Protein 3ELD (pdb70)

Organism: Wesselsbron virus (NCBI:txid164416)

CATH classification: 3.40.50.150

Radius of gyration: 18.75 Å; Cα contacts (8 Å, |Δi|>4): 562; chains: 1; bounding box: 42×43×57 Å

B-factor: mean 22.89, std 9.72, range [8.24, 65.64]

Solvent-accessible surface area: 13832 Å² total; per-residue (Å²): 174,32,80,1,57,30,7,19,143,57,9,96,136,54,24,147,124,100,56,91,125,2,28,31,0,63,2,13,35,4,73,8,95,31,0,130,129,46,41,167,99,51,101,49,87,44,10,1,3,0,27,77,16,1,2,33,0,43,34,0,47,130,159,48,58,2,163,4,32,12,88,0,0,1,0,22,11,18,80,0,4,11,0,8,9,0,0,14,30,172,109,0,128,41,3,45,0,11,11,60,3,86,173,84,85,94,124,19,51,38,3,54,0,46,0,34,14,28,4,110,27,117,32,150,7,63,7,54,105,31,110,48,36,54,0,41,0,0,0,3,40,43,11,110,70,27,100,68,44,96,52,10,70,80,84,0,39,94,2,0,80,6,3,55,104,0,38,56,159,55,0,135,19,3,0,0,22,0,6,1,0,10,6,88,67,0,22,83,48,0,72,140,3,45,152,168,61,15,4,0,0,7,44,0,42,21,3,82,0,30,23,4,9,0,0,0,0,27,45,30,211,38,94,3,56,101,53,3,57,57,9,1,115,41,2,28,169,63,23,102,182,41,40,26,157,25,102,102,80,54,7,2,116,24,85,65,26,48,24,100,103,154,70,137,62,79,110,144,41,10,126,112,53,37,88,168,69

Foldseek 3Di:
DFLLVVLLVVLVVADPVLNLLLQFFAFEFADCVVVVVCVVVPDQQFQAANDRCLVQVCCCCVVQLWDQAEEEEEEACAQNRVQLSSQQDLHYQAYEYEHACDDPTHDHDDHFFERSLRYFYDYNDDLLPDDADDGLEYEYPDFDDDSDVVVRVVRLVSQLVSCVVRYDPNNQWYKTKRFRCRPPVNLVSLVVVCVPRNFEKADGSNRTLNTLIIIGTNRDHDRSNVRSSVSSVVSVVCSVPGPSDHHYDHHDGGHGDHDPSPDDRPVVVVVVSSVVD

Nearest PDB structures (foldseek):
  3eld-assembly1_A  TM=1.004E+00  e=1.188E-61  Wesselsbron virus
  3elu-assembly1_A  TM=1.003E+00  e=7.161E-59  Wesselsbron virus
  3emd-assembly1_A  TM=9.915E-01  e=1.494E-53  Wesselsbron virus
  3evf-assembly1_A  TM=9.738E-01  e=9.418E-43  Yellow fever virus 17D
  6qsn-assembly2_B  TM=9.253E-01  e=3.033E-42  Yellow fever virus 17D

Secondary structure (DSSP, 8-state):
--HHHHHHHHHTTS-HHHHHHHHHTT-EEE--HHHHHHHHHT-SSS---SSTTHHHHHHHHHHTS----EEEEEET-TT-HHHHHHHTSTTEEEEEEE----TTSPPPPP--BTTGGGEEEE-S--TTTSPP---SEEEE------SSHHHHHHHHHHHHHHHHHH--TT--EEEEEESSTTSHHHHHHHHHHHHHH--EEE--TTS-TT---EEEESS----HHHHHHHHHHHHHHHHHS----PEEE------B------PPP-HHHHHHHHHH-

InterPro domains:
  IPR002877 Ribosomal RNA methyltransferase, FtsJ domain [PF01728] (38-207)
  IPR026490 mRNA cap 0/1 methyltransferase [PS51591] (1-248)
  IPR026490 mRNA cap 0/1 methyltransferase [cd20761] (2-226)
  IPR029063 S-adenosyl-L-methionine-dependent methyltransferase superfamily [G3DSA:3.40.50.150] (1-259)
  IPR029063 S-adenosyl-L-methionine-dependent methyltransferase superfamily [SSF53335] (4-237)

Sequence (277 aa):
VTLGEVWKRQLNMLGKQEFERYKVSDITEVDRTAARRYLKEGRTDVGISVSRGAAKIRWLHERGYLRITGRVLDLGCGRGGWSYYAAAQKEVMSVKGYTLGIEGHEKPIHMQTLGWNIVKFKDKSNVFTMPTEPSDTLLCDIGESSSNPLVERDRTMKVLENFERWKHVNTENFCVKVLAPYHPDVIEKLERLQLRFGGGIVRVPFSRNSTHEMYYISGARNNITHMVNTTSRSLLRRMTRPSGKAIIEGDVFLPTGTRSVAGTIDHEALKLRVDQI

Structure (mmCIF, N/CA/C/O backbone):
data_3ELD
#
_entry.id   3ELD
#
_cell.length_a   47.670
_cell.length_b   66.132
_cell.length_c   88.495
_cell.angle_alpha   90.00
_cell.angle_beta   90.00
_cell.angle_gamma   90.00
#
_symmetry.space_group_name_H-M   'P 21 21 21'
#
loop_
_entity.id
_entity.type
_entity.pdbx_description
1 polymer Methyltransferase
2 non-polymer SINEFUNGIN
3 non-polymer 'SULFATE ION'
4 water water
#
loop_
_atom_site.group_PDB
_atom_site.id
_atom_site.type_symbol
_atom_site.label_atom_id
_atom_site.label_alt_id
_atom_site.label_comp_id
_atom_site.label_asym_id
_atom_site.label_entity_id
_atom_site.label_seq_id
_atom_site.pdbx_PDB_ins_code
_atom_site.Cartn_x
_atom_site.Cartn_y
_atom_site.Cartn_z
_atom_site.occupancy
_atom_site.B_iso_or_equiv
_atom_site.auth_seq_id
_atom_site.auth_comp_id
_atom_site.auth_asym_id
_atom_site.auth_atom_id
_atom_site.pdbx_PDB_model_num
ATOM 1 N N . VAL A 1 14 ? -18.094 -9.450 37.272 1.00 34.32 6 VAL A N 1
ATOM 2 C CA . VAL A 1 14 ? -17.823 -10.913 37.440 1.00 33.76 6 VAL A CA 1
ATOM 3 C C . VAL A 1 14 ? -17.033 -11.472 36.250 1.00 32.37 6 VAL A C 1
ATOM 4 O O . VAL A 1 14 ? -16.012 -12.142 36.444 1.00 33.92 6 VAL A O 1
ATOM 8 N N . THR A 1 15 ? -17.499 -11.211 35.027 1.00 29.21 7 THR A N 1
ATOM 9 C CA . THR A 1 15 ? -16.761 -11.658 33.839 1.00 26.37 7 THR A CA 1
ATOM 10 C C . THR A 1 15 ? -15.644 -10.673 33.484 1.00 24.38 7 THR A C 1
ATOM 11 O O . THR A 1 15 ? -15.735 -9.484 33.795 1.00 23.25 7 THR A O 1
ATOM 15 N N . LEU A 1 16 ? -14.606 -11.175 32.815 1.00 23.34 8 LEU A N 1
ATOM 16 C CA . LEU A 1 16 ? -13.511 -10.330 32.348 1.00 22.33 8 LEU A CA 1
ATOM 17 C C . LEU A 1 16 ? -13.997 -9.255 31.373 1.00 20.25 8 LEU A C 1
ATOM 18 O O . LEU A 1 16 ? -13.424 -8.169 31.312 1.00 18.19 8 LEU A O 1
ATOM 23 N N . GLY A 1 17 ? -15.050 -9.571 30.617 1.00 19.95 9 GLY A N 1
ATOM 24 C CA . GLY A 1 17 ? -15.699 -8.600 29.734 1.00 18.90 9 GLY A CA 1
ATOM 25 C C . GLY A 1 17 ? -16.300 -7.450 30.529 1.00 20.25 9 GLY A C 1
ATOM 26 O O . GLY A 1 17 ? -16.189 -6.289 30.131 1.00 20.50 9 GLY A O 1
ATOM 27 N N . GLU A 1 18 ? -16.939 -7.766 31.657 1.00 20.93 10 GLU A N 1
ATOM 28 C CA . GLU A 1 18 ? -17.548 -6.733 32.506 1.00 21.63 10 GLU A CA 1
ATOM 29 C C . GLU A 1 18 ? -16.499 -5.841 33.175 1.00 20.44 10 GLU A C 1
ATOM 30 O O . GLU A 1 18 ? -16.714 -4.643 33.356 1.00 19.67 10 GLU A O 1
ATOM 36 N N . VAL A 1 19 ? -15.357 -6.427 33.506 1.00 18.46 11 VAL A N 1
ATOM 37 C CA . VAL A 1 19 ? -14.226 -5.669 34.024 1.00 18.63 11 VAL A CA 1
ATOM 38 C C . VAL A 1 19 ? -13.713 -4.732 32.937 1.00 16.72 11 VAL A C 1
ATOM 39 O O . VAL A 1 19 ? -13.492 -3.554 33.185 1.00 18.81 11 VAL A O 1
ATOM 43 N N . TRP A 1 20 ? -13.558 -5.256 31.725 1.00 15.99 12 TRP A N 1
ATOM 44 C CA . TRP A 1 20 ? -13.146 -4.449 30.577 1.00 15.80 12 TRP A CA 1
ATOM 45 C C . TRP A 1 20 ? -14.039 -3.225 30.373 1.00 16.12 12 TRP A C 1
ATOM 46 O O . TRP A 1 20 ? -13.547 -2.101 30.192 1.00 12.76 12 TRP A O 1
ATOM 57 N N . LYS A 1 21 ? -15.351 -3.440 30.412 1.00 15.10 13 LYS A N 1
ATOM 58 C CA . LYS A 1 21 ? -16.285 -2.342 30.191 1.00 17.14 13 LYS A CA 1
ATOM 59 C C . LYS A 1 21 ? -16.256 -1.266 31.299 1.00 17.30 13 LYS A C 1
ATOM 60 O O . LYS A 1 21 ? -16.290 -0.067 30.996 1.00 16.21 13 LYS A O 1
ATOM 66 N N . ARG A 1 22 ? -16.192 -1.685 32.564 1.00 17.37 14 ARG A N 1
ATOM 67 C CA . ARG A 1 22 ? -16.105 -0.721 33.673 1.00 17.16 14 ARG A CA 1
ATOM 68 C C . ARG A 1 22 ? -14.837 0.136 33.537 1.00 16.10 14 ARG A C 1
ATOM 69 O O . ARG A 1 22 ? -14.881 1.358 33.692 1.00 17.17 14 ARG A O 1
ATOM 77 N N . GLN A 1 23 ? -13.720 -0.515 33.218 1.00 16.81 15 GLN A N 1
ATOM 78 C CA . GLN A 1 23 ? -12.436 0.163 33.056 1.00 15.04 15 GLN A CA 1
ATOM 79 C C . GLN A 1 23 ? -12.441 1.128 31.874 1.00 16.45 15 GLN A C 1
ATOM 80 O O . GLN A 1 23 ? -11.901 2.232 31.969 1.00 15.35 15 GLN A O 1
ATOM 86 N N . LEU A 1 24 ? -13.075 0.709 30.776 1.00 15.80 16 LEU A N 1
ATOM 87 C CA . LEU A 1 24 ? -13.158 1.513 29.566 1.00 18.46 16 LEU A CA 1
ATOM 88 C C . LEU A 1 24 ? -13.777 2.875 29.858 1.00 17.20 16 LEU A C 1
ATOM 89 O O . LEU A 1 24 ? -13.330 3.883 29.338 1.00 17.81 16 LEU A O 1
ATOM 94 N N . ASN A 1 25 ? -14.806 2.885 30.697 1.00 19.70 17 ASN A N 1
ATOM 95 C CA . ASN A 1 25 ? -15.569 4.095 30.950 1.00 18.77 17 ASN A CA 1
ATOM 96 C C . ASN A 1 25 ? -14.992 4.971 32.064 1.00 20.54 17 ASN A C 1
ATOM 97 O O .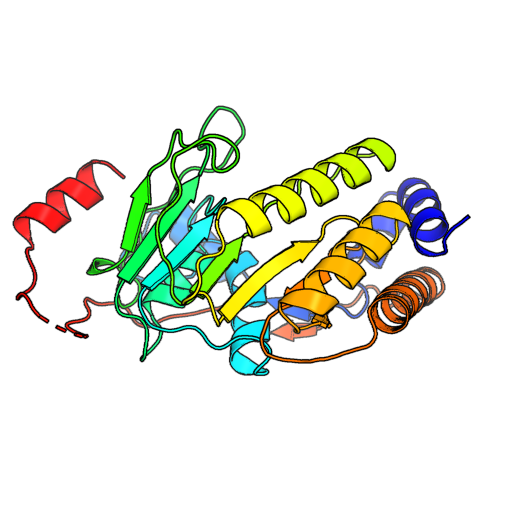 ASN A 1 25 ? -15.534 6.038 32.380 1.00 22.13 17 ASN A O 1
ATOM 102 N N . MET A 1 26 ? -13.868 4.516 32.614 1.00 20.36 18 MET A N 1
ATOM 103 C CA . MET A 1 26 ? -13.074 5.265 33.587 1.00 21.56 18 MET A CA 1
ATOM 104 C C . MET A 1 26 ? -11.857 5.937 32.950 1.00 19.65 18 MET A C 1
ATOM 105 O O . MET A 1 26 ? -11.194 6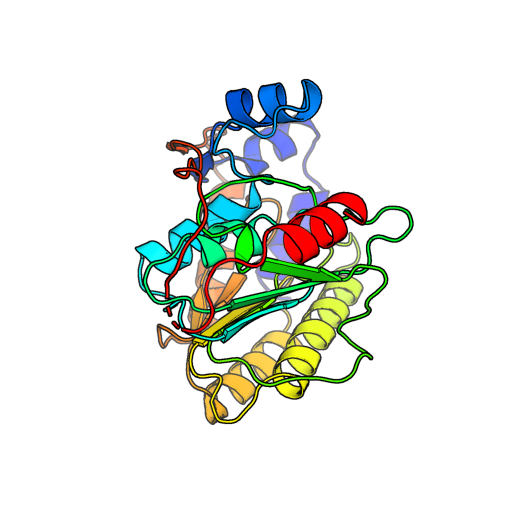.758 33.586 1.00 20.94 18 MET A O 1
ATOM 110 N N . LEU A 1 27 ? -11.554 5.587 31.702 1.00 19.56 19 LEU A N 1
ATOM 111 C CA . LEU A 1 27 ? -10.383 6.154 31.025 1.00 18.27 19 LEU A CA 1
ATOM 112 C C . LEU A 1 27 ? -10.618 7.618 30.670 1.00 19.99 19 LEU A C 1
ATOM 113 O O . LEU A 1 27 ? -11.723 7.997 30.276 1.00 19.50 19 LEU A O 1
ATOM 118 N N . GLY A 1 28 ? -9.578 8.434 30.822 1.00 20.18 20 GLY A N 1
ATOM 119 C CA . GLY A 1 28 ? -9.607 9.822 30.371 1.00 20.55 20 GLY A CA 1
ATOM 120 C C . GLY A 1 28 ? -9.797 9.970 28.870 1.00 22.15 20 GLY A C 1
ATOM 121 O O . GLY A 1 28 ? -9.698 9.000 28.115 1.00 20.10 20 GLY A O 1
ATOM 122 N N . LYS A 1 29 ? -10.064 11.201 28.447 1.00 22.55 21 LYS A N 1
ATOM 123 C CA . LYS A 1 29 ? -10.243 11.552 27.043 1.00 25.17 21 LYS A CA 1
ATOM 124 C C . LYS A 1 29 ? -9.070 11.050 26.188 1.00 23.86 21 LYS A C 1
ATOM 125 O O . LYS A 1 29 ? -9.261 10.256 25.269 1.00 22.24 21 LYS A O 1
ATOM 131 N N . GLN A 1 30 ? -7.860 11.507 26.514 1.00 23.43 22 GLN A N 1
ATOM 132 C CA . GLN A 1 30 ? -6.649 11.115 25.788 1.00 23.88 22 GLN A CA 1
ATOM 133 C C . GLN A 1 30 ? -6.363 9.615 25.879 1.00 21.92 22 GLN A C 1
ATOM 134 O O . GLN A 1 30 ? -5.969 8.995 24.884 1.00 19.76 22 GLN A O 1
ATOM 140 N N . GLU A 1 31 ? -6.553 9.053 27.074 1.00 20.93 23 GLU A N 1
ATOM 141 C CA . GLU A 1 31 ? -6.360 7.623 27.323 1.00 22.50 23 GLU A CA 1
ATOM 142 C C . GLU A 1 31 ? -7.305 6.744 26.511 1.00 20.31 23 GLU A C 1
ATOM 143 O O . GLU A 1 31 ? -6.885 5.721 25.958 1.00 17.38 23 GLU A O 1
ATOM 149 N N . PHE A 1 32 ? -8.578 7.135 26.474 1.00 18.98 24 PHE A N 1
ATOM 150 C CA . PHE A 1 32 ? -9.600 6.423 25.710 1.00 19.25 24 PHE A CA 1
ATOM 151 C C . PHE A 1 32 ? -9.266 6.415 24.223 1.00 18.93 24 PHE A C 1
ATOM 152 O O . PHE A 1 32 ? -9.327 5.369 23.573 1.00 20.33 24 PHE A O 1
ATOM 160 N N . GLU A 1 33 ? -8.923 7.586 23.692 1.00 19.66 25 GLU A N 1
ATOM 161 C CA . GLU A 1 33 ? -8.564 7.725 22.280 1.00 20.02 25 GLU A CA 1
ATOM 162 C C . GLU A 1 33 ? -7.333 6.902 21.905 1.00 20.75 25 GLU A C 1
ATOM 163 O O . GLU A 1 33 ? -7.330 6.240 20.861 1.00 19.67 25 GLU A O 1
ATOM 169 N N . ARG A 1 34 ? -6.310 6.925 22.766 1.00 20.19 26 ARG A N 1
ATOM 170 C CA . ARG A 1 34 ? -5.107 6.111 22.568 1.00 22.72 26 ARG A CA 1
ATOM 171 C C . ARG A 1 34 ? -5.440 4.621 22.604 1.00 20.02 26 ARG A C 1
ATOM 172 O O . ARG A 1 34 ? -4.961 3.847 21.765 1.00 21.14 26 ARG A O 1
ATOM 180 N N . TYR A 1 35 ? -6.270 4.228 23.573 1.00 17.85 27 TYR A N 1
ATOM 181 C CA . TYR A 1 35 ? -6.648 2.829 23.751 1.00 16.57 27 TYR A CA 1
ATOM 182 C C . TYR A 1 35 ? -7.475 2.293 22.588 1.00 16.81 27 TYR A C 1
ATOM 183 O O . TYR A 1 35 ? -7.228 1.189 22.098 1.00 15.90 27 TYR A O 1
ATOM 192 N N . LYS A 1 36 ? -8.461 3.080 22.174 1.00 17.77 28 LYS A N 1
ATOM 193 C CA . LYS A 1 36 ? -9.420 2.702 21.128 1.00 18.93 2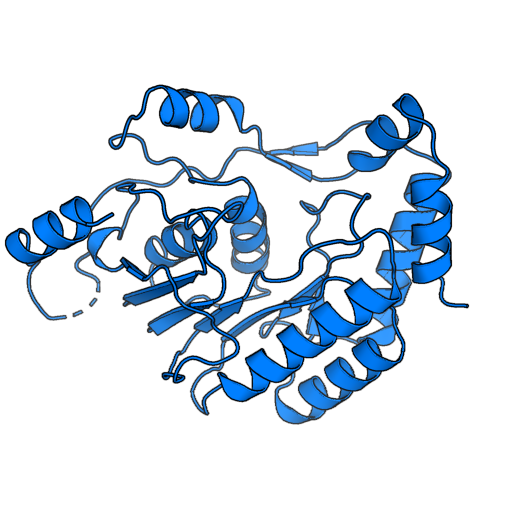8 LYS A CA 1
ATOM 194 C C . LYS A 1 36 ? -8.765 2.116 19.872 1.00 19.04 28 LYS A C 1
ATOM 195 O O . LYS A 1 36 ? -9.268 1.156 19.293 1.00 19.53 28 LYS A O 1
ATOM 201 N N . VAL A 1 37 ? -7.646 2.702 19.455 1.00 18.76 29 VAL A N 1
ATOM 202 C CA . VAL A 1 37 ? -6.985 2.306 18.216 1.00 20.02 29 VAL A CA 1
ATOM 203 C C . VAL A 1 37 ? -5.764 1.400 18.408 1.00 18.03 29 VAL A C 1
ATOM 204 O O . VAL A 1 37 ? -5.165 0.974 17.426 1.00 18.31 29 VAL A O 1
ATOM 208 N N . SER A 1 38 ? -5.395 1.119 19.655 1.00 18.50 30 SER A N 1
ATOM 209 C CA . SER A 1 38 ? -4.184 0.334 19.953 1.00 18.47 30 SER A CA 1
ATOM 210 C C . SER A 1 38 ? -4.157 -1.065 19.333 1.00 19.97 30 SER A C 1
ATOM 211 O O . SER A 1 38 ? -4.947 -1.949 19.696 1.00 19.21 30 SER A O 1
ATOM 214 N N . ASP A 1 39 ? -3.225 -1.242 18.398 1.00 20.56 31 ASP A N 1
ATOM 215 C CA . ASP A 1 39 ? -2.964 -2.519 17.735 1.00 19.33 31 ASP A CA 1
ATOM 216 C C . ASP A 1 39 ? -4.118 -3.031 16.867 1.00 18.92 31 ASP A C 1
ATOM 217 O O . ASP A 1 39 ? -4.078 -4.175 16.412 1.00 20.71 31 ASP A O 1
ATOM 222 N N . ILE A 1 40 ? -5.133 -2.202 16.631 1.00 19.26 32 ILE A N 1
ATOM 223 C CA . ILE A 1 40 ? -6.241 -2.614 15.750 1.00 20.14 32 ILE A CA 1
ATOM 224 C C . ILE A 1 40 ? -5.840 -2.426 14.288 1.00 21.23 32 ILE A C 1
ATOM 225 O O . ILE A 1 40 ? -4.808 -1.813 13.997 1.00 21.16 32 ILE A O 1
ATOM 230 N N . THR A 1 41 ? -6.636 -2.974 13.374 1.00 20.82 33 THR A N 1
ATOM 231 C CA . THR A 1 41 ? -6.456 -2.695 11.962 1.00 20.76 33 THR A CA 1
ATOM 232 C C . THR A 1 41 ? -7.506 -1.663 11.563 1.00 21.82 33 THR A C 1
ATOM 233 O O . THR A 1 41 ? -8.627 -1.674 12.080 1.00 20.31 33 THR A O 1
ATOM 237 N N . GLU A 1 42 ? -7.133 -0.779 10.642 1.00 20.66 34 GLU A N 1
ATOM 238 C CA . GLU A 1 42 ? -7.957 0.358 10.270 1.00 24.68 34 GLU A CA 1
ATOM 239 C C . GLU A 1 42 ? -7.808 0.633 8.779 1.00 24.40 34 GLU A C 1
ATOM 240 O O . GLU A 1 42 ? -6.691 0.607 8.250 1.00 24.65 34 GLU A O 1
ATOM 246 N N . VAL A 1 43 ? -8.925 0.896 8.101 1.00 24.52 35 VAL A N 1
ATOM 247 C CA . VAL A 1 43 ? -8.875 1.343 6.707 1.00 23.55 35 VAL A CA 1
ATOM 248 C C . VAL A 1 43 ? -8.811 2.862 6.677 1.00 24.29 35 VAL A C 1
ATOM 249 O O . VAL A 1 43 ? -9.413 3.529 7.522 1.00 22.01 35 VAL A O 1
ATOM 253 N N . ASP A 1 44 ? -8.056 3.398 5.721 1.00 25.98 36 ASP A N 1
ATOM 254 C CA . ASP A 1 44 ? -8.015 4.834 5.489 1.00 28.77 36 ASP A CA 1
ATOM 255 C C . ASP A 1 44 ? -9.238 5.226 4.676 1.00 28.38 36 ASP A C 1
ATOM 256 O O . ASP A 1 44 ? -9.370 4.848 3.505 1.00 29.24 36 ASP A O 1
ATOM 261 N N . ARG A 1 45 ? -10.121 5.991 5.312 1.00 27.36 37 ARG A N 1
ATOM 262 C CA . ARG A 1 45 ? -11.407 6.368 4.733 1.00 26.68 37 ARG A CA 1
ATOM 263 C C . ARG A 1 45 ? -11.387 7.721 4.022 1.00 27.21 37 ARG A C 1
ATOM 264 O O . ARG A 1 45 ? -12.422 8.181 3.528 1.00 24.97 37 ARG A O 1
ATOM 272 N N . THR A 1 46 ? -10.208 8.341 3.952 1.00 29.61 38 THR A N 1
ATOM 273 C CA . THR A 1 46 ? -10.079 9.718 3.448 1.00 30.66 38 THR A CA 1
ATOM 274 C C . THR A 1 46 ? -10.707 9.929 2.073 1.00 27.97 38 THR A C 1
ATOM 275 O O . THR A 1 46 ? -11.521 10.837 1.900 1.00 27.10 38 THR A O 1
ATOM 279 N N . ALA A 1 47 ? -10.335 9.078 1.114 1.00 27.85 39 ALA A N 1
ATOM 280 C CA . ALA A 1 47 ? -10.828 9.176 -0.256 1.00 27.42 39 ALA A CA 1
ATOM 281 C C . ALA A 1 47 ? -12.333 9.003 -0.299 1.00 26.52 39 ALA A C 1
ATOM 282 O O . ALA A 1 47 ? -13.035 9.871 -0.806 1.00 27.82 39 ALA A O 1
ATOM 284 N N . ALA A 1 48 ? -12.817 7.892 0.254 1.00 24.64 40 ALA A N 1
ATOM 285 C CA . ALA A 1 48 ? -14.248 7.579 0.258 1.00 24.54 40 ALA A CA 1
ATOM 286 C C . ALA A 1 48 ? -15.082 8.709 0.848 1.00 22.97 40 ALA A C 1
ATOM 287 O O . ALA A 1 48 ? -16.093 9.100 0.273 1.00 22.85 40 ALA A O 1
ATOM 289 N N . ARG A 1 49 ? -14.643 9.245 1.982 1.00 25.51 41 ARG A N 1
ATOM 290 C CA . ARG A 1 49 ? -15.367 10.325 2.652 1.00 27.25 41 ARG A CA 1
ATOM 291 C C . ARG A 1 49 ? -15.470 11.588 1.796 1.00 28.40 41 ARG A C 1
ATOM 292 O O . ARG A 1 49 ? -16.497 12.276 1.816 1.00 27.69 41 ARG A O 1
ATOM 300 N N . ARG A 1 50 ? -14.410 11.866 1.039 1.00 29.20 42 ARG A N 1
ATOM 301 C CA . ARG A 1 50 ? -14.360 12.995 0.108 1.00 30.06 42 ARG A CA 1
ATOM 302 C C . ARG A 1 50 ? -15.383 12.828 -1.016 1.00 29.42 42 ARG A C 1
ATOM 303 O O . ARG A 1 50 ? -16.149 13.746 -1.312 1.00 28.52 42 ARG A O 1
ATOM 311 N N . TYR A 1 51 ? -15.397 11.651 -1.634 1.00 27.61 43 TYR A N 1
ATOM 312 C CA . TYR A 1 51 ? -16.327 11.384 -2.720 1.00 27.04 43 TYR A CA 1
ATOM 313 C C . TYR A 1 51 ? -17.773 11.374 -2.246 1.00 25.21 43 TYR A C 1
ATOM 314 O O . TYR A 1 51 ? -18.670 11.746 -2.999 1.00 23.96 43 TYR A O 1
ATOM 323 N N . LEU A 1 52 ? -17.992 10.954 -1.000 1.00 25.54 44 LEU A N 1
ATOM 324 C CA . LEU A 1 52 ? -19.335 10.942 -0.417 1.00 24.58 44 LEU A CA 1
ATOM 325 C C . LEU A 1 52 ? -19.882 12.344 -0.125 1.00 27.04 44 LEU A C 1
ATOM 326 O O . LEU A 1 52 ? -21.064 12.608 -0.376 1.00 26.34 44 LEU A O 1
ATOM 331 N N . LYS A 1 53 ? -19.044 13.238 0.405 1.00 26.72 45 LYS A N 1
ATOM 332 C CA . LYS A 1 53 ? -19.479 14.625 0.621 1.00 27.97 45 LYS A CA 1
ATOM 333 C C . LYS A 1 53 ? -19.674 15.347 -0.714 1.00 28.19 45 LYS A C 1
ATOM 334 O O . LYS A 1 53 ? -20.662 16.053 -0.907 1.00 29.69 45 LYS A O 1
ATOM 340 N N . GLU A 1 54 ? -18.745 15.122 -1.640 1.00 31.17 46 GLU A N 1
ATOM 341 C CA . GLU A 1 54 ? -18.840 15.627 -3.012 1.00 33.15 46 GLU A CA 1
ATOM 342 C C . GLU A 1 54 ? -20.087 15.079 -3.722 1.00 32.20 46 GLU A C 1
ATOM 343 O O . GLU A 1 54 ? -20.624 15.713 -4.633 1.00 33.34 46 GLU A O 1
ATOM 349 N N . GLY A 1 55 ? -20.541 13.904 -3.290 1.00 32.78 47 GLY A N 1
ATOM 350 C CA . GLY A 1 55 ? -21.746 13.277 -3.826 1.00 28.19 47 GLY A CA 1
ATOM 351 C C . GLY A 1 55 ? -21.548 12.497 -5.112 1.00 27.08 47 GLY A C 1
ATOM 352 O O . GLY A 1 55 ? -22.507 12.252 -5.840 1.00 26.42 47 GLY A O 1
ATOM 353 N N . ARG A 1 56 ? -20.311 12.095 -5.393 1.00 27.09 48 ARG A N 1
ATOM 354 C CA . ARG A 1 56 ? -20.024 11.284 -6.582 1.00 27.57 48 ARG A CA 1
ATOM 355 C C . ARG A 1 56 ? -20.659 9.899 -6.502 1.00 25.63 48 ARG A C 1
ATOM 356 O O . ARG A 1 56 ? -20.676 9.273 -5.439 1.00 24.93 48 ARG A O 1
ATOM 364 N N . THR A 1 57 ? -21.181 9.427 -7.630 1.00 25.41 49 THR A N 1
ATOM 365 C CA . THR A 1 57 ? -21.679 8.056 -7.731 1.00 25.15 49 THR A CA 1
ATOM 366 C C . THR A 1 57 ? -20.936 7.241 -8.793 1.00 25.54 49 THR A C 1
ATOM 367 O O . THR A 1 57 ? -21.329 6.113 -9.101 1.00 25.64 49 THR A O 1
ATOM 371 N N . ASP A 1 58 ? -19.879 7.830 -9.316 1.00 23.86 50 ASP A N 1
ATOM 372 C CA . ASP A 1 58 ? -19.106 7.241 -10.370 1.00 24.19 50 ASP A CA 1
ATOM 373 C C . ASP A 1 58 ? -17.818 6.581 -9.931 1.00 24.57 50 ASP A C 1
ATOM 374 O O . ASP A 1 58 ? -17.189 5.982 -10.701 1.00 24.31 50 ASP A O 1
ATOM 379 N N . VAL A 1 59 ? -17.482 6.699 -8.672 1.00 20.00 51 VAL A N 1
ATOM 380 C CA . VAL A 1 59 ? -16.315 6.081 -8.085 1.00 20.00 51 VAL A CA 1
ATOM 381 C C . VAL A 1 59 ? -16.673 4.861 -7.194 1.00 20.00 51 VAL A C 1
ATOM 382 O O . VAL A 1 59 ? -17.546 4.924 -6.387 1.00 21.50 51 VAL A O 1
ATOM 386 N N . GLY A 1 60 ? -15.973 3.763 -7.395 1.00 19.31 52 GLY A N 1
ATOM 387 C CA . GLY A 1 60 ? -16.242 2.534 -6.689 1.00 20.67 52 GLY A CA 1
ATOM 388 C C . GLY A 1 60 ? -15.783 2.541 -5.242 1.00 22.10 52 GLY A C 1
ATOM 389 O O . GLY A 1 60 ? -14.845 1.884 -4.909 1.00 24.24 52 GLY A O 1
ATOM 390 N N . ILE A 1 61 ? -16.400 3.353 -4.419 1.00 21.45 53 ILE A N 1
ATOM 391 C CA . ILE A 1 61 ? -16.049 3.413 -3.000 1.00 21.33 53 ILE A CA 1
ATOM 392 C C . ILE A 1 61 ? -17.077 2.651 -2.157 1.00 20.08 53 ILE A C 1
ATOM 393 O O . ILE A 1 61 ? -18.181 2.339 -2.624 1.00 18.09 53 ILE A O 1
ATOM 398 N N . SER A 1 62 ? -16.684 2.315 -0.934 1.00 17.52 54 SER A N 1
ATOM 399 C CA . SER A 1 62 ? -17.576 1.664 0.016 1.00 18.62 54 SER A CA 1
ATOM 400 C C . SER A 1 62 ? -18.273 2.751 0.845 1.00 18.63 54 SER A C 1
ATOM 401 O O . SER A 1 62 ? -17.628 3.695 1.290 1.00 18.22 54 SER A O 1
ATOM 404 N N . VAL A 1 63 ? -19.583 2.626 1.045 1.00 19.62 55 VAL A N 1
ATOM 405 C CA . VAL A 1 63 ? -20.355 3.704 1.696 1.00 20.47 55 VAL A CA 1
ATOM 406 C C . VAL A 1 63 ? -20.129 3.826 3.214 1.00 21.22 55 VAL A C 1
ATOM 407 O O . VAL A 1 63 ? -20.595 4.780 3.835 1.00 25.03 55 VAL A O 1
ATOM 411 N N . SER A 1 64 ? -19.420 2.857 3.802 1.00 22.27 56 SER A N 1
ATOM 412 C CA . SER A 1 64 ? -19.117 2.852 5.240 1.00 20.75 56 SER A CA 1
ATOM 413 C C . SER A 1 64 ? -17.854 2.064 5.570 1.00 20.92 56 SER A C 1
ATOM 414 O O . SER A 1 64 ? -17.408 1.209 4.795 1.00 19.71 56 SER A O 1
ATOM 417 N N . ARG A 1 65 ? -17.302 2.362 6.742 1.00 20.96 57 ARG A N 1
ATOM 418 C CA . ARG A 1 65 ? -16.144 1.672 7.303 1.00 20.38 57 ARG A CA 1
ATOM 419 C C . ARG A 1 65 ? -16.457 0.190 7.582 1.00 20.92 57 ARG A C 1
ATOM 420 O O . ARG A 1 65 ? -15.552 -0.644 7.663 1.00 22.09 57 ARG A O 1
ATOM 428 N N . GLY A 1 66 ? -17.745 -0.128 7.707 1.00 20.98 58 GLY A N 1
ATOM 429 C CA . GLY A 1 66 ? -18.209 -1.487 7.995 1.00 19.14 58 GLY A CA 1
ATOM 430 C C . GLY A 1 66 ? -17.887 -2.520 6.926 1.00 18.89 58 GLY A C 1
ATOM 431 O O . GLY A 1 66 ? -17.757 -3.707 7.229 1.00 19.68 58 GLY A O 1
ATOM 432 N N . ALA A 1 67 ? -17.756 -2.082 5.677 1.00 17.85 59 ALA A N 1
ATOM 433 C CA . ALA A 1 67 ? -17.389 -2.992 4.594 1.00 18.83 59 ALA A CA 1
ATOM 434 C C . ALA A 1 67 ? -16.062 -3.711 4.875 1.00 17.27 59 ALA A C 1
ATOM 435 O O . ALA A 1 67 ? -15.899 -4.867 4.503 1.00 16.42 59 ALA A O 1
ATOM 437 N N . ALA A 1 68 ? -15.126 -3.031 5.539 1.00 15.14 60 ALA A N 1
ATOM 438 C CA . ALA A 1 68 ? -13.843 -3.658 5.907 1.00 13.82 60 ALA A CA 1
ATOM 439 C C . ALA A 1 68 ? -14.009 -4.903 6.785 1.00 14.73 60 ALA A C 1
ATOM 440 O O . ALA A 1 68 ? -13.217 -5.836 6.693 1.00 12.85 60 ALA A O 1
ATOM 442 N N . LYS A 1 69 ? -15.032 -4.916 7.639 1.00 13.46 61 LYS A N 1
ATOM 443 C CA . LYS A 1 69 ? -15.256 -6.061 8.524 1.00 14.79 61 LYS A CA 1
ATOM 444 C C . LYS A 1 69 ? -15.720 -7.278 7.734 1.00 15.49 61 LYS A C 1
ATOM 445 O O . LYS A 1 69 ? -15.199 -8.376 7.932 1.00 14.29 61 LYS A O 1
ATOM 451 N N . ILE A 1 70 ? -16.695 -7.081 6.841 1.00 15.02 62 ILE A N 1
ATOM 452 C CA . ILE A 1 70 ? -17.215 -8.195 6.037 1.00 14.57 62 ILE A CA 1
ATOM 453 C C . ILE A 1 70 ? -16.176 -8.714 5.034 1.00 12.10 62 ILE A C 1
ATOM 454 O O . ILE A 1 70 ? -16.056 -9.926 4.832 1.00 15.32 62 ILE A O 1
ATOM 459 N N . ARG A 1 71 ? -15.404 -7.801 4.450 1.00 12.87 63 ARG A N 1
ATOM 460 C CA . ARG A 1 71 ? -14.287 -8.184 3.572 1.00 12.06 63 ARG A CA 1
ATOM 461 C C . ARG A 1 71 ? -13.289 -9.095 4.301 1.00 13.85 63 ARG A C 1
ATOM 462 O O . ARG A 1 71 ? -12.851 -10.101 3.751 1.00 12.91 63 ARG A O 1
ATOM 470 N N . TRP A 1 72 ? -12.930 -8.737 5.531 1.00 14.30 64 TRP A N 1
ATOM 471 C CA . TRP A 1 72 ? -12.010 -9.555 6.321 1.00 14.22 64 TRP A CA 1
ATOM 472 C C . TRP A 1 72 ? -12.609 -10.942 6.562 1.00 13.58 64 TRP A C 1
ATOM 473 O O . TRP A 1 72 ? -11.975 -11.949 6.262 1.00 13.40 64 TRP A O 1
ATOM 484 N N . LEU A 1 73 ? -13.844 -10.990 7.055 1.00 12.88 65 LEU A N 1
ATOM 485 C CA . LEU A 1 73 ? -14.507 -12.265 7.307 1.00 13.76 65 LEU A CA 1
ATOM 486 C C . LEU A 1 73 ? -14.550 -13.152 6.062 1.00 14.37 65 LEU A C 1
ATOM 487 O O . LEU A 1 73 ? -14.200 -14.336 6.130 1.00 13.67 65 LEU A O 1
ATOM 492 N N . HIS A 1 74 ? -14.962 -12.558 4.939 1.00 14.81 66 HIS A N 1
ATOM 493 C CA . HIS A 1 74 ? -15.064 -13.231 3.637 1.00 14.17 66 HIS A CA 1
ATOM 494 C C . HIS A 1 74 ? -13.693 -13.684 3.124 1.00 15.55 66 HIS A C 1
ATOM 495 O O . HIS A 1 74 ? -13.515 -14.847 2.772 1.00 14.06 66 HIS A O 1
ATOM 502 N N . GLU A 1 75 ? -12.723 -12.773 3.097 1.00 13.50 67 GLU A N 1
ATOM 503 C CA . GLU A 1 75 ? -11.396 -13.110 2.568 1.00 17.06 67 GLU A CA 1
ATOM 504 C C . GLU A 1 75 ? -10.661 -14.155 3.403 1.00 17.80 67 GLU A C 1
ATOM 505 O O . GLU A 1 75 ? -9.933 -14.982 2.854 1.00 16.05 67 GLU A O 1
ATOM 511 N N . ARG A 1 76 ? -10.865 -14.119 4.721 1.00 20.79 68 ARG A N 1
ATOM 512 C CA . ARG A 1 76 ? -10.257 -15.093 5.639 1.00 20.35 68 ARG A CA 1
ATOM 513 C C . ARG A 1 76 ? -10.885 -16.488 5.554 1.00 20.86 68 ARG A C 1
ATOM 514 O O . ARG A 1 76 ? -10.291 -17.473 6.004 1.00 20.78 68 ARG A O 1
ATOM 522 N N . GLY A 1 77 ? -12.092 -16.560 4.999 1.00 19.37 69 GLY A N 1
ATOM 523 C CA . GLY A 1 77 ? -12.825 -17.820 4.876 1.00 19.28 69 GLY A CA 1
ATOM 524 C C . GLY A 1 77 ? -13.741 -18.169 6.040 1.00 18.20 69 GLY A C 1
ATOM 525 O O . GLY A 1 77 ? -14.124 -19.331 6.195 1.00 22.26 69 GLY A O 1
ATOM 526 N N . TYR A 1 78 ? -14.098 -17.172 6.850 1.00 16.86 70 TYR A N 1
ATOM 527 C CA . TYR A 1 78 ? -15.047 -17.354 7.958 1.00 17.67 70 TYR A CA 1
ATOM 528 C C . TYR A 1 78 ? -16.482 -17.366 7.465 1.00 16.42 70 TYR A C 1
ATOM 529 O O . TYR A 1 78 ? -17.378 -17.816 8.173 1.00 16.01 70 TYR A O 1
ATOM 538 N N . LEU A 1 79 ? -16.685 -16.861 6.256 1.00 17.42 71 LEU A N 1
ATOM 539 C CA . LEU A 1 79 ? -18.008 -16.736 5.668 1.00 20.31 71 LEU A CA 1
ATOM 540 C C . LEU A 1 79 ? -17.913 -16.912 4.158 1.00 19.50 71 LEU A C 1
ATOM 541 O O . LEU A 1 79 ? -17.117 -16.234 3.509 1.00 20.07 71 LEU A O 1
ATOM 546 N N . ARG A 1 80 ? -18.716 -17.826 3.611 1.00 17.59 72 ARG A N 1
ATOM 547 C CA . ARG A 1 80 ? -18.971 -17.862 2.180 1.00 18.43 72 ARG A CA 1
ATOM 548 C C . ARG A 1 80 ? -20.138 -16.912 1.905 1.00 15.81 72 ARG A C 1
ATOM 549 O O . ARG A 1 80 ? -21.122 -16.901 2.637 1.00 15.51 72 ARG A O 1
ATOM 557 N N . ILE A 1 81 ? -20.000 -16.087 0.877 1.00 13.28 73 ILE A N 1
ATOM 558 C CA . ILE A 1 81 ? -21.063 -15.163 0.487 1.00 14.23 73 ILE A CA 1
ATOM 559 C C . ILE A 1 81 ? -21.570 -15.567 -0.892 1.00 12.79 73 ILE A C 1
ATOM 560 O O . ILE A 1 81 ? -20.861 -15.432 -1.890 1.00 13.54 73 ILE A O 1
ATOM 565 N N . THR A 1 82 ? -22.798 -16.069 -0.943 1.00 12.06 74 THR A N 1
ATOM 566 C CA . THR A 1 82 ? -23.316 -16.698 -2.160 1.00 12.92 74 THR A CA 1
ATOM 567 C C . THR A 1 82 ? -24.841 -16.596 -2.323 1.00 12.76 74 THR A C 1
ATOM 568 O O . THR A 1 82 ? -25.570 -16.366 -1.346 1.00 12.82 74 THR A O 1
ATOM 572 N N . GLY A 1 83 ? -25.310 -16.770 -3.561 1.00 13.81 75 GLY A N 1
ATOM 573 C CA . GLY A 1 83 ? -26.742 -16.884 -3.854 1.00 12.79 75 GLY A CA 1
ATOM 574 C C . GLY A 1 83 ? -27.570 -15.677 -3.474 1.00 14.37 75 GLY A C 1
ATOM 575 O O . GLY A 1 83 ? -27.245 -14.547 -3.847 1.00 13.10 75 GLY A O 1
ATOM 576 N N . ARG A 1 84 ? -28.661 -15.933 -2.755 1.00 15.16 76 ARG A N 1
ATOM 577 C CA . ARG A 1 84 ? -29.550 -14.888 -2.269 1.00 15.06 76 ARG A CA 1
ATOM 578 C C . ARG A 1 84 ? -29.077 -14.400 -0.900 1.00 15.18 76 ARG A C 1
ATOM 579 O O . ARG A 1 84 ? -29.103 -15.138 0.093 1.00 13.66 76 ARG A O 1
ATOM 587 N N . VAL A 1 85 ? -28.620 -13.175 -0.845 1.00 12.06 77 VAL A N 1
ATOM 588 C CA . VAL A 1 85 ? -28.048 -12.600 0.354 1.00 12.56 77 VAL A CA 1
ATOM 589 C C . VAL A 1 85 ? -29.065 -11.649 1.030 1.00 12.00 77 VAL A C 1
ATOM 590 O O . VAL A 1 85 ? -29.648 -10.843 0.390 1.00 12.03 77 VAL A O 1
ATOM 594 N N . LEU A 1 86 ? -29.253 -11.818 2.319 1.00 20.00 78 LEU A N 1
ATOM 595 C CA . LEU A 1 86 ? -30.065 -10.945 3.118 1.00 20.00 78 LEU A CA 1
ATOM 596 C C . LEU A 1 86 ? -29.223 -10.177 4.155 1.00 20.00 78 LEU A C 1
ATOM 597 O O . LEU A 1 86 ? -28.503 -10.755 4.877 1.00 15.00 78 LEU A O 1
ATOM 602 N N . ASP A 1 87 ? -29.363 -8.860 4.161 1.00 11.20 79 ASP A N 1
ATOM 603 C CA . ASP A 1 87 ? -28.656 -7.944 5.022 1.00 12.62 79 ASP A CA 1
ATOM 604 C C . ASP A 1 87 ? -29.624 -7.219 5.963 1.00 12.89 79 ASP A C 1
ATOM 605 O O . ASP A 1 87 ? -30.278 -6.324 5.558 1.00 13.66 79 ASP A O 1
ATOM 610 N N . LEU A 1 88 ? -29.702 -7.698 7.186 1.00 9.15 80 LEU A N 1
ATOM 611 C CA . LEU A 1 88 ? -30.630 -7.173 8.176 1.00 13.28 80 LEU A CA 1
ATOM 612 C C . LEU A 1 88 ? -29.937 -6.089 8.986 1.00 14.85 80 LEU A C 1
ATOM 613 O O . LEU A 1 88 ? -28.909 -6.347 9.620 1.00 16.23 80 LEU A O 1
ATOM 618 N N . GLY A 1 89 ? -30.496 -4.880 8.952 1.00 14.22 81 GLY A N 1
ATOM 619 C CA . GLY A 1 89 ? -29.834 -3.705 9.531 1.00 14.37 81 GLY A CA 1
ATOM 620 C C . GLY A 1 89 ? -28.717 -3.223 8.606 1.00 15.64 81 GLY A C 1
ATOM 621 O O . GLY A 1 89 ? -27.578 -3.074 9.030 1.00 13.98 81 GLY A O 1
ATOM 622 N N . CYS A 1 90 ? -29.047 -2.981 7.340 1.00 15.54 82 CYS A N 1
ATOM 623 C CA . CYS A 1 90 ? -28.038 -2.621 6.327 1.00 14.88 82 CYS A CA 1
ATOM 624 C C . CYS A 1 90 ? -27.485 -1.193 6.423 1.00 17.30 82 CYS A C 1
ATOM 625 O O . CYS A 1 90 ? -26.412 -0.895 5.869 1.00 17.08 82 CYS A O 1
ATOM 628 N N . GLY A 1 91 ? -28.213 -0.316 7.116 1.00 15.38 83 GLY A N 1
ATOM 629 C CA . GLY A 1 91 ? -27.830 1.088 7.240 1.00 15.98 83 GLY A CA 1
ATOM 630 C C . GLY A 1 91 ? -27.590 1.714 5.877 1.00 14.75 83 GLY A C 1
ATOM 631 O O . GLY A 1 91 ? -28.435 1.604 4.974 1.00 16.08 83 GLY A O 1
ATOM 632 N N . ARG A 1 92 ? -26.420 2.332 5.728 1.00 13.77 84 ARG A N 1
ATOM 633 C CA . ARG A 1 92 ? -25.982 2.953 4.471 1.00 15.60 84 ARG A CA 1
ATOM 634 C C . ARG A 1 92 ? -25.840 1.939 3.334 1.00 16.34 84 ARG A C 1
ATOM 635 O O . ARG A 1 92 ? -26.011 2.290 2.166 1.00 17.64 84 ARG A O 1
ATOM 643 N N . GLY A 1 93 ? -25.503 0.696 3.687 1.00 17.72 85 GLY A N 1
ATOM 644 C CA . GLY A 1 93 ? -25.410 -0.403 2.728 1.00 15.78 85 GLY A CA 1
ATOM 645 C C . GLY A 1 93 ? -24.021 -0.974 2.493 1.00 15.26 85 GLY A C 1
ATOM 646 O O . GLY A 1 93 ? -23.802 -1.680 1.508 1.00 14.95 85 GLY A O 1
ATOM 647 N N . GLY A 1 94 ? -23.085 -0.684 3.395 1.00 14.18 86 GLY A N 1
ATOM 648 C CA . GLY A 1 94 ? -21.697 -1.143 3.270 1.00 16.07 86 GLY A CA 1
ATOM 649 C C . GLY A 1 94 ? -21.512 -2.642 3.055 1.00 15.64 86 GLY A C 1
ATOM 650 O O . GLY A 1 94 ? -20.720 -3.063 2.199 1.00 16.39 86 GLY A O 1
ATOM 651 N N . TRP A 1 95 ? -22.242 -3.450 3.821 1.00 14.71 87 TRP A N 1
ATOM 652 C CA . TRP A 1 95 ? -22.206 -4.910 3.652 1.00 13.25 87 TRP A CA 1
ATOM 653 C C . TRP A 1 95 ? -22.968 -5.360 2.399 1.00 13.04 87 TRP A C 1
ATOM 654 O O . TRP A 1 95 ? -22.562 -6.314 1.732 1.00 13.87 87 TRP A O 1
ATOM 665 N N . SER A 1 96 ? -24.076 -4.681 2.096 1.00 12.11 88 SER A N 1
ATOM 666 C CA . SER A 1 96 ? -24.902 -5.000 0.924 1.00 13.49 88 SER A CA 1
ATOM 667 C C . SER A 1 96 ? -24.132 -4.835 -0.383 1.00 14.08 88 SER A C 1
ATOM 668 O O . SER A 1 96 ? -24.095 -5.757 -1.205 1.00 14.14 88 SER A O 1
ATOM 671 N N . TYR A 1 97 ? -23.501 -3.672 -0.553 1.00 13.23 89 TYR A N 1
ATOM 672 C CA . TYR A 1 97 ? -22.711 -3.396 -1.755 1.00 16.16 89 TYR A CA 1
ATOM 673 C C . TYR A 1 97 ? -21.482 -4.286 -1.884 1.00 14.94 89 TYR A C 1
ATOM 674 O O . TYR A 1 97 ? -21.126 -4.671 -2.994 1.00 16.02 89 TYR A O 1
ATOM 683 N N . TYR A 1 98 ? -20.841 -4.610 -0.762 1.00 15.89 90 TYR A N 1
ATOM 684 C CA . TYR A 1 98 ? -19.726 -5.576 -0.792 1.00 15.22 90 TYR A CA 1
ATOM 685 C C . TYR A 1 98 ? -20.199 -6.934 -1.303 1.00 14.66 90 TYR A C 1
ATOM 686 O O . TYR A 1 98 ? -19.571 -7.515 -2.197 1.00 14.25 90 TYR A O 1
ATOM 695 N N . ALA A 1 99 ? -21.292 -7.438 -0.720 1.00 12.92 91 ALA A N 1
ATOM 696 C CA . ALA A 1 99 ? -21.887 -8.711 -1.125 1.00 14.64 91 ALA A CA 1
ATOM 697 C C . ALA A 1 99 ? -22.264 -8.732 -2.603 1.00 15.41 91 ALA A C 1
ATOM 698 O O . ALA A 1 99 ? -21.976 -9.710 -3.298 1.00 16.35 91 ALA A O 1
ATOM 700 N N . ALA A 1 100 ? -22.889 -7.647 -3.076 1.00 12.53 92 ALA A N 1
ATOM 701 C CA . ALA A 1 100 ? -23.351 -7.544 -4.465 1.00 12.70 92 ALA A CA 1
ATOM 702 C C . ALA A 1 100 ? -22.206 -7.656 -5.474 1.00 15.01 92 ALA A C 1
ATOM 703 O O . ALA A 1 100 ? -22.400 -8.124 -6.601 1.00 15.18 92 ALA A O 1
ATOM 705 N N . ALA A 1 101 ? -21.008 -7.267 -5.042 1.00 14.85 93 ALA A N 1
ATOM 706 C CA . ALA A 1 101 ? -19.827 -7.268 -5.904 1.00 15.56 93 ALA A CA 1
ATOM 707 C C . ALA A 1 101 ? -19.192 -8.649 -6.044 1.00 18.49 93 ALA A C 1
ATOM 708 O O . ALA A 1 101 ? -18.255 -8.823 -6.834 1.00 19.11 93 ALA A O 1
ATOM 710 N N . GLN A 1 102 ? -19.702 -9.625 -5.288 1.00 17.59 94 GLN A N 1
ATOM 711 C CA . GLN A 1 102 ? -19.059 -10.945 -5.163 1.00 17.28 94 GLN A CA 1
ATOM 712 C C . GLN A 1 102 ? -19.532 -11.952 -6.207 1.00 17.81 94 GLN A C 1
ATOM 713 O O . GLN A 1 102 ? -20.717 -12.023 -6.508 1.00 15.58 94 GLN A O 1
ATOM 719 N N . LYS A 1 103 ? -18.588 -12.741 -6.727 1.00 17.25 95 LYS A N 1
ATOM 720 C CA . LYS A 1 103 ? -18.815 -13.608 -7.894 1.00 18.69 95 LYS A CA 1
ATOM 721 C C . LYS A 1 103 ? -20.032 -14.528 -7.813 1.00 15.76 95 LYS A C 1
ATOM 722 O O . LYS A 1 103 ? -20.732 -14.710 -8.799 1.00 17.95 95 LYS A O 1
ATOM 728 N N . GLU A 1 104 ? -20.273 -15.119 -6.650 1.00 14.73 96 GLU A N 1
ATOM 729 C CA . GLU A 1 104 ? -21.273 -16.176 -6.540 1.00 15.11 96 GLU A CA 1
ATOM 730 C C . GLU A 1 104 ? -22.625 -15.659 -6.039 1.00 13.81 96 GLU A C 1
ATOM 731 O O . GLU A 1 104 ? -23.566 -16.435 -5.850 1.00 12.63 96 GLU A O 1
ATOM 737 N N . VAL A 1 105 ? -22.720 -14.344 -5.870 1.00 13.45 97 VAL A N 1
ATOM 738 C CA . VAL A 1 105 ? -23.930 -13.701 -5.350 1.00 12.99 97 VAL A CA 1
ATOM 739 C C . VAL A 1 105 ? -24.909 -13.374 -6.485 1.00 13.78 97 VAL A C 1
ATOM 740 O O . VAL A 1 105 ? -24.534 -12.776 -7.495 1.00 14.89 97 VAL A O 1
ATOM 744 N N . MET A 1 106 ? -26.167 -13.770 -6.317 1.00 15.83 98 MET A N 1
ATOM 745 C CA . MET A 1 106 ? -27.179 -13.542 -7.359 1.00 20.78 98 MET A CA 1
ATOM 746 C C . MET A 1 106 ? -28.098 -12.362 -7.062 1.00 17.26 98 MET A C 1
ATOM 747 O O . MET A 1 106 ? -28.558 -11.673 -7.977 1.00 15.76 98 MET A O 1
ATOM 752 N N . SER A 1 107 ? -28.385 -12.143 -5.784 1.00 14.34 99 SER A N 1
ATOM 753 C CA . SER A 1 107 ? -29.247 -11.037 -5.385 1.00 14.04 99 SER A CA 1
ATOM 754 C C . SER A 1 107 ? -28.932 -10.608 -3.966 1.00 15.14 99 SER A C 1
ATOM 755 O O . SER A 1 107 ? -28.500 -11.419 -3.136 1.00 16.36 99 SER A O 1
ATOM 758 N N . VAL A 1 108 ? -29.139 -9.327 -3.685 1.00 15.42 100 VAL A N 1
ATOM 759 C CA . VAL A 1 108 ? -28.947 -8.805 -2.335 1.00 16.27 100 VAL A CA 1
ATOM 760 C C . VAL A 1 108 ? -30.180 -8.005 -1.913 1.00 17.38 100 VAL A C 1
ATOM 761 O O . VAL A 1 108 ? -30.628 -7.115 -2.635 1.00 17.09 100 VAL A O 1
ATOM 765 N N . LYS A 1 109 ? -30.747 -8.348 -0.763 1.00 16.64 101 LYS A N 1
ATOM 766 C CA . LYS A 1 109 ? -31.824 -7.544 -0.187 1.00 18.34 101 LYS A CA 1
ATOM 767 C C . LYS A 1 109 ? -31.398 -6.998 1.168 1.00 15.50 101 LYS A C 1
ATOM 768 O O . LYS A 1 109 ? -31.097 -7.757 2.094 1.00 12.37 101 LYS A O 1
ATOM 774 N N . GLY A 1 110 ? -31.371 -5.672 1.268 1.00 15.83 102 GLY A N 1
ATOM 775 C CA . GLY A 1 110 ? -31.024 -4.991 2.518 1.00 14.44 102 GLY A CA 1
ATOM 776 C C . GLY A 1 110 ? -32.242 -4.350 3.174 1.00 16.83 102 GLY A C 1
ATOM 777 O O . GLY A 1 110 ? -33.036 -3.666 2.511 1.00 18.36 102 GLY A O 1
ATOM 778 N N . TYR A 1 111 ? -32.392 -4.581 4.473 1.00 14.27 103 TYR A N 1
ATOM 779 C CA . TYR A 1 111 ? -33.480 -3.982 5.252 1.00 16.32 103 TYR A CA 1
ATOM 780 C C . TYR A 1 111 ? -32.933 -3.141 6.385 1.00 17.09 103 TYR A C 1
ATOM 781 O O . TYR A 1 111 ? -32.025 -3.579 7.086 1.00 15.97 103 TYR A O 1
ATOM 790 N N . THR A 1 112 ? -33.500 -1.950 6.592 1.00 18.17 104 THR A N 1
ATOM 791 C CA . THR A 1 112 ? -33.044 -1.081 7.686 1.00 16.41 104 THR A CA 1
ATOM 792 C C . THR A 1 112 ? -34.143 -0.130 8.183 1.00 16.58 104 THR A C 1
ATOM 793 O O . THR A 1 112 ? -35.158 0.085 7.504 1.00 18.27 104 THR A O 1
ATOM 797 N N . LEU A 1 113 ? -33.954 0.403 9.383 1.00 17.42 105 LEU A N 1
ATOM 798 C CA . LEU A 1 113 ? -34.914 1.367 9.952 1.00 19.99 105 LEU A CA 1
ATOM 799 C C . LEU A 1 113 ? -34.931 2.668 9.156 1.00 21.68 105 LEU A C 1
ATOM 800 O O . LEU A 1 113 ? -35.947 3.018 8.560 1.00 23.09 105 LEU A O 1
ATOM 805 N N . GLY A 1 114 ? -33.794 3.356 9.106 1.00 22.17 106 GLY A N 1
ATOM 806 C CA . GLY A 1 114 ? -33.693 4.595 8.344 1.00 25.60 106 GLY A CA 1
ATOM 807 C C . GLY A 1 114 ? -34.635 5.671 8.865 1.00 29.20 106 GLY A C 1
ATOM 808 O O . GLY A 1 114 ? -35.042 6.559 8.114 1.00 30.28 106 GLY A O 1
ATOM 809 N N . ILE A 1 115 ? -35.052 5.544 10.112 1.00 29.68 107 ILE A N 1
ATOM 810 C CA . ILE A 1 115 ? -35.777 6.570 10.844 1.00 32.82 107 ILE A CA 1
ATOM 811 C C . ILE A 1 115 ? -34.892 7.467 11.653 1.00 33.42 107 ILE A C 1
ATOM 812 O O . ILE A 1 115 ? -33.720 7.305 11.689 1.00 33.83 107 ILE A O 1
ATOM 817 N N . GLU A 1 116 ? -35.484 8.444 12.306 1.00 20.00 108 GLU A N 1
ATOM 818 C CA . GLU A 1 116 ? -34.728 9.488 12.960 1.00 20.00 108 GLU A CA 1
ATOM 819 C C . GLU A 1 116 ? -33.524 9.058 13.736 1.00 20.00 108 GLU A C 1
ATOM 820 O O . GLU A 1 116 ? -33.626 8.322 14.640 1.00 36.22 108 GLU A O 1
ATOM 826 N N . GLY A 1 117 ? -32.366 9.547 13.358 1.00 35.49 109 GLY A N 1
ATOM 827 C CA . GLY A 1 117 ? -31.131 9.125 13.980 1.00 34.20 109 GLY A CA 1
ATOM 828 C C . GLY A 1 117 ? -30.553 7.780 13.558 1.00 33.85 109 GLY A C 1
ATOM 829 O O . GLY A 1 117 ? -29.611 7.317 14.155 1.00 33.91 109 GLY A O 1
ATOM 830 N N . HIS A 1 118 ? -31.151 7.165 12.554 1.00 30.39 110 HIS A N 1
ATOM 831 C CA . HIS A 1 118 ? -30.644 5.937 11.939 1.00 30.00 110 HIS A CA 1
ATOM 832 C C . HIS A 1 118 ? -30.294 6.197 10.476 1.00 28.75 110 HIS A C 1
ATOM 833 O O . HIS A 1 118 ? -30.993 6.961 9.797 1.00 28.87 110 HIS A O 1
ATOM 840 N N . GLU A 1 119 ? -29.221 5.562 9.999 1.00 26.35 111 GLU A N 1
ATOM 841 C CA . GLU A 1 119 ? -28.739 5.749 8.628 1.00 26.25 111 GLU A CA 1
ATOM 842 C C . GLU A 1 119 ? -29.686 5.140 7.597 1.00 24.74 111 GLU A C 1
ATOM 843 O O . GLU A 1 119 ? -30.234 4.053 7.801 1.00 24.56 111 GLU A O 1
ATOM 849 N N . LYS A 1 120 ? -29.866 5.857 6.493 1.00 22.53 112 LYS A N 1
ATOM 850 C CA . LYS A 1 120 ? -30.641 5.384 5.355 1.00 22.63 112 LYS A CA 1
ATOM 851 C C . LYS A 1 120 ? -29.658 4.852 4.323 1.00 18.77 112 LYS A C 1
ATOM 852 O O . LYS A 1 120 ? -28.496 5.270 4.326 1.00 15.45 112 LYS A O 1
ATOM 858 N N . PRO A 1 121 ? -30.105 3.910 3.456 1.00 18.17 113 PRO A N 1
ATOM 859 C CA . PRO A 1 121 ? -29.261 3.403 2.366 1.00 15.98 113 PRO A CA 1
ATOM 860 C C . PRO A 1 121 ? -28.782 4.490 1.392 1.00 18.02 113 PRO A C 1
ATOM 861 O O . PRO A 1 121 ? -29.558 5.358 0.987 1.00 17.05 113 PRO A O 1
ATOM 865 N N . ILE A 1 122 ? -27.503 4.436 1.045 1.00 16.42 114 ILE A N 1
ATOM 866 C CA . ILE A 1 122 ? -26.898 5.393 0.117 1.00 19.34 114 ILE A CA 1
ATOM 867 C C . ILE A 1 122 ? -26.865 4.762 -1.270 1.00 20.73 114 ILE A C 1
ATOM 868 O O . ILE A 1 122 ? -26.559 3.577 -1.397 1.00 21.26 114 ILE A O 1
ATOM 873 N N . HIS A 1 123 ? -27.202 5.541 -2.302 1.00 19.50 115 HIS A N 1
ATOM 874 C CA . HIS A 1 123 ? -27.086 5.068 -3.677 1.00 22.07 115 HIS A CA 1
ATOM 875 C C . HIS A 1 123 ? -25.628 5.107 -4.140 1.00 20.69 115 HIS A C 1
ATOM 876 O O . HIS A 1 123 ? -24.952 6.133 -4.021 1.00 20.02 115 HIS A O 1
ATOM 883 N N . MET A 1 124 ? -25.165 3.981 -4.666 1.00 20.11 116 MET A N 1
ATOM 884 C CA . MET A 1 124 ? -23.818 3.868 -5.206 1.00 18.70 116 MET A CA 1
ATOM 885 C C . MET A 1 124 ? -23.890 2.907 -6.375 1.00 17.72 116 MET A C 1
ATOM 886 O O . MET A 1 124 ? -24.875 2.180 -6.521 1.00 18.31 116 MET A O 1
ATOM 891 N N . GLN A 1 125 ? -22.861 2.911 -7.219 1.00 15.69 117 GLN A N 1
ATOM 892 C CA . GLN A 1 125 ? -22.866 2.088 -8.425 1.00 16.97 117 GLN A CA 1
ATOM 893 C C . GLN A 1 125 ? -21.678 1.129 -8.506 1.00 17.75 117 GLN A C 1
ATOM 894 O O . GLN A 1 125 ? -21.193 0.801 -9.594 1.00 18.23 117 GLN A O 1
ATOM 900 N N . THR A 1 126 ? -21.208 0.690 -7.342 1.00 17.09 118 THR A N 1
ATOM 901 C CA . THR A 1 126 ? -20.211 -0.353 -7.270 1.00 14.64 118 THR A CA 1
ATOM 902 C C . THR A 1 126 ? -20.773 -1.628 -7.914 1.00 14.57 118 THR A C 1
ATOM 903 O O . THR A 1 126 ? -21.991 -1.768 -8.070 1.00 14.53 118 THR A O 1
ATOM 907 N N . LEU A 1 127 ? -19.888 -2.528 -8.324 1.00 15.72 119 LEU A N 1
ATOM 908 C CA . LEU A 1 127 ? -20.283 -3.688 -9.132 1.00 17.07 119 LEU A CA 1
ATOM 909 C C . LEU A 1 127 ? -21.474 -4.437 -8.538 1.00 15.08 119 LEU A C 1
ATOM 910 O O . LEU A 1 127 ? -21.511 -4.700 -7.340 1.00 17.91 119 LEU A O 1
ATOM 915 N N . GLY A 1 128 ? -22.444 -4.759 -9.388 1.00 16.96 120 GLY A N 1
ATOM 916 C CA . GLY A 1 128 ? -23.656 -5.461 -8.972 1.00 16.42 120 GLY A CA 1
ATOM 917 C C . GLY A 1 128 ? -24.687 -4.605 -8.266 1.00 17.19 120 GLY A C 1
ATOM 918 O O . GLY A 1 128 ? -25.593 -5.143 -7.632 1.00 19.14 120 GLY A O 1
ATOM 919 N N . TRP A 1 129 ? -24.573 -3.278 -8.379 1.00 17.37 121 TRP A N 1
ATOM 920 C CA . TRP A 1 129 ? -25.569 -2.370 -7.788 1.00 17.41 121 TRP A CA 1
ATOM 921 C C . TRP A 1 129 ? -26.969 -2.629 -8.320 1.00 17.30 121 TRP A C 1
ATOM 922 O O . TRP A 1 129 ? -27.952 -2.298 -7.667 1.00 16.16 121 TRP A O 1
ATOM 933 N N . ASN A 1 130 ? -27.040 -3.223 -9.508 1.00 16.82 122 ASN A N 1
ATOM 934 C CA . ASN A 1 130 ? -28.309 -3.596 -10.118 1.00 17.08 122 ASN A CA 1
ATOM 935 C C . ASN A 1 130 ? -29.006 -4.792 -9.453 1.00 16.90 122 ASN A C 1
ATOM 936 O O . ASN A 1 130 ? -30.214 -4.970 -9.620 1.00 17.42 122 ASN A O 1
ATOM 941 N N . ILE A 1 131 ? -28.257 -5.605 -8.706 1.00 17.37 123 ILE A N 1
ATOM 942 C CA . ILE A 1 131 ? -28.856 -6.764 -8.007 1.00 16.75 123 ILE A CA 1
ATOM 943 C C . ILE A 1 131 ? -29.127 -6.532 -6.510 1.00 17.86 123 ILE A C 1
ATOM 944 O O . ILE A 1 131 ? -29.517 -7.458 -5.774 1.00 15.64 123 ILE A O 1
ATOM 949 N N . VAL A 1 132 ? -28.922 -5.287 -6.078 1.00 16.90 124 VAL A N 1
ATOM 950 C CA . VAL A 1 132 ? -29.201 -4.850 -4.720 1.00 18.34 124 VAL A CA 1
ATOM 951 C C . VAL A 1 132 ? -30.538 -4.127 -4.671 1.00 18.74 124 VAL A C 1
ATOM 952 O O . VAL A 1 132 ? -30.790 -3.230 -5.478 1.00 18.97 124 VAL A O 1
ATOM 956 N N . LYS A 1 133 ? -31.390 -4.538 -3.738 1.00 17.19 125 LYS A N 1
ATOM 957 C CA . LYS A 1 133 ? -32.617 -3.801 -3.421 1.00 19.08 125 LYS A CA 1
ATOM 958 C C . LYS A 1 133 ? -32.610 -3.437 -1.941 1.00 18.85 125 LYS A C 1
ATOM 959 O O . LYS A 1 133 ? -32.344 -4.280 -1.088 1.00 19.69 125 LYS A O 1
ATOM 965 N N . PHE A 1 134 ? -32.880 -2.173 -1.642 1.00 18.13 126 PHE A N 1
ATOM 966 C CA . PHE A 1 134 ? -32.961 -1.702 -0.264 1.00 18.00 126 PHE A CA 1
ATOM 967 C C . PHE A 1 134 ? -34.402 -1.384 0.084 1.00 20.17 126 PHE A C 1
ATOM 968 O O . PHE A 1 134 ? -35.172 -0.939 -0.771 1.00 17.48 126 PHE A O 1
ATOM 976 N N . LYS A 1 135 ? -34.766 -1.629 1.336 1.00 19.35 127 LYS A N 1
ATOM 977 C CA . LYS A 1 135 ? -36.029 -1.138 1.854 1.00 22.97 127 LYS A CA 1
ATOM 978 C C . LYS A 1 135 ? -35.804 -0.558 3.244 1.00 22.24 127 LYS A C 1
ATOM 979 O O . LYS A 1 135 ? -35.419 -1.270 4.172 1.00 21.80 127 LYS A O 1
ATOM 985 N N . ASP A 1 136 ? -35.996 0.751 3.371 1.00 22.43 128 ASP A N 1
ATOM 986 C CA . ASP A 1 136 ? -35.945 1.382 4.681 1.00 22.25 128 ASP A CA 1
ATOM 987 C C . ASP A 1 136 ? -37.332 1.302 5.333 1.00 22.98 128 ASP A C 1
ATOM 988 O O . ASP A 1 136 ? -38.217 0.619 4.801 1.00 21.48 128 ASP A O 1
ATOM 993 N N . LYS A 1 137 ? -37.505 1.990 6.467 1.00 21.33 129 LYS A N 1
ATOM 994 C CA . LYS A 1 137 ? -38.693 1.875 7.338 1.00 23.26 129 LYS A CA 1
ATOM 995 C C . LYS A 1 137 ? -39.038 0.432 7.684 1.00 22.89 129 LYS A C 1
ATOM 996 O O . LYS A 1 137 ? -40.207 0.075 7.841 1.00 21.99 129 LYS A O 1
ATOM 1002 N N . SER A 1 138 ? -38.012 -0.398 7.813 1.00 22.01 130 SER A N 1
ATOM 1003 C CA . SER A 1 138 ? -38.223 -1.829 7.987 1.00 20.81 130 SER A CA 1
ATOM 1004 C C . SER A 1 138 ? -37.612 -2.293 9.296 1.00 20.60 130 SER A C 1
ATOM 1005 O O . SER A 1 138 ? -36.405 -2.211 9.480 1.00 21.17 130 SER A O 1
ATOM 1008 N N . ASN A 1 139 ? -38.451 -2.766 10.208 1.00 18.98 131 ASN A N 1
ATOM 1009 C CA . ASN A 1 139 ? -37.966 -3.313 11.465 1.00 20.14 131 ASN A CA 1
ATOM 1010 C C . ASN A 1 139 ? -37.744 -4.817 11.308 1.00 17.44 131 ASN A C 1
ATOM 1011 O O . ASN A 1 139 ? -38.708 -5.586 11.246 1.00 17.03 131 ASN A O 1
ATOM 1016 N N . VAL A 1 140 ? -36.478 -5.236 11.262 1.00 14.86 132 VAL A N 1
ATOM 1017 C CA . VAL A 1 140 ? -36.158 -6.651 10.998 1.00 13.24 132 VAL A CA 1
ATOM 1018 C C . VAL A 1 140 ? -36.597 -7.609 12.112 1.00 11.20 132 VAL A C 1
ATOM 1019 O O . VAL A 1 140 ? -36.711 -8.814 11.882 1.00 14.67 132 VAL A O 1
ATOM 1023 N N . PHE A 1 141 ? -36.867 -7.071 13.299 1.00 13.97 133 PHE A N 1
ATOM 1024 C CA . PHE A 1 141 ? -37.345 -7.874 14.437 1.00 15.11 133 PHE A CA 1
ATOM 1025 C C . PHE A 1 141 ? -38.821 -8.250 14.316 1.00 15.06 133 PHE A C 1
ATOM 1026 O O . PHE A 1 141 ? -39.258 -9.233 14.912 1.00 17.23 133 PHE A O 1
ATOM 1034 N N . THR A 1 142 ? -39.588 -7.473 13.552 1.00 16.63 134 THR A N 1
ATOM 1035 C CA . THR A 1 142 ? -41.036 -7.718 13.435 1.00 19.86 134 THR A CA 1
ATOM 1036 C C . THR A 1 142 ? -41.557 -7.995 12.012 1.00 21.10 134 THR A C 1
ATOM 1037 O O . THR A 1 142 ? -42.657 -8.536 11.846 1.00 20.79 134 THR A O 1
ATOM 1041 N N . MET A 1 143 ? -40.790 -7.621 10.990 1.00 17.56 135 MET A N 1
ATOM 1042 C CA . MET A 1 143 ? -41.236 -7.807 9.615 1.00 18.74 135 MET A CA 1
ATOM 1043 C C . MET A 1 143 ? -41.291 -9.287 9.221 1.00 17.21 135 MET A C 1
ATOM 1044 O O . MET A 1 143 ? -40.658 -10.112 9.873 1.00 16.61 135 MET A O 1
ATOM 1049 N N . PRO A 1 144 ? -42.039 -9.621 8.147 1.00 16.21 136 PRO A N 1
ATOM 1050 C CA . PRO A 1 144 ? -42.027 -11.012 7.653 1.00 16.43 136 PRO A CA 1
ATOM 1051 C C . PRO A 1 144 ? -40.617 -11.440 7.209 1.00 16.30 136 PRO A C 1
ATOM 1052 O O . PRO A 1 144 ? -39.868 -10.625 6.667 1.00 15.74 136 PRO A O 1
ATOM 1056 N N . THR A 1 145 ? -40.256 -12.692 7.469 1.00 19.00 137 THR A N 1
ATOM 1057 C CA . THR A 1 145 ? -38.981 -13.248 6.998 1.00 18.21 137 THR A CA 1
ATOM 1058 C C . THR A 1 145 ? -39.050 -13.690 5.530 1.00 19.06 137 THR A C 1
ATOM 1059 O O . THR A 1 145 ? -40.118 -13.698 4.922 1.00 16.74 137 THR A O 1
ATOM 1063 N N . GLU A 1 146 ? -37.896 -14.041 4.965 1.00 16.65 138 GLU A N 1
ATOM 1064 C CA . GLU A 1 146 ? -37.819 -14.598 3.619 1.00 17.80 138 GLU A CA 1
ATOM 1065 C C . GLU A 1 146 ? -36.546 -15.424 3.516 1.00 16.18 138 GLU A C 1
ATOM 1066 O O . GLU A 1 146 ? -35.607 -15.192 4.287 1.00 15.68 138 GLU A O 1
ATOM 1072 N N . PRO A 1 147 ? -36.510 -16.404 2.589 1.00 15.76 139 PRO A N 1
ATOM 1073 C CA . PRO A 1 147 ? -35.319 -17.255 2.506 1.00 14.82 139 PRO A CA 1
ATOM 1074 C C . PRO A 1 147 ? -34.069 -16.515 2.071 1.00 13.88 139 PRO A C 1
ATOM 1075 O O . PRO A 1 147 ? -34.147 -15.497 1.368 1.00 15.05 139 PRO A O 1
ATOM 1079 N N . SER A 1 148 ? -32.923 -17.053 2.483 1.00 13.94 140 SER A N 1
ATOM 1080 C CA . SER A 1 148 ? -31.615 -16.556 2.077 1.00 14.39 140 SER A CA 1
ATOM 1081 C C . SER A 1 148 ? -30.636 -17.717 2.104 1.00 14.23 140 SER A C 1
ATOM 1082 O O . SER A 1 148 ? -30.781 -18.649 2.913 1.00 10.37 140 SER A O 1
ATOM 1085 N N . ASP A 1 149 ? -29.652 -17.672 1.209 1.00 11.76 141 ASP A N 1
ATOM 1086 C CA . ASP A 1 149 ? -28.545 -18.615 1.254 1.00 11.63 141 ASP A CA 1
ATOM 1087 C C . ASP A 1 149 ? -27.454 -18.072 2.175 1.00 12.76 141 ASP A C 1
ATOM 1088 O O . ASP A 1 149 ? -26.729 -18.835 2.823 1.00 13.62 141 ASP A O 1
ATOM 1093 N N . THR A 1 150 ? -27.364 -16.748 2.232 1.00 13.01 142 THR A N 1
ATOM 1094 C CA . THR A 1 150 ? -26.407 -16.061 3.092 1.00 12.78 142 THR A CA 1
ATOM 1095 C C . THR A 1 150 ? -27.167 -14.989 3.859 1.00 12.34 142 THR A C 1
ATOM 1096 O O . THR A 1 150 ? -27.728 -14.062 3.256 1.00 12.35 142 THR A O 1
ATOM 1100 N N . LEU A 1 151 ? -27.170 -15.117 5.187 1.00 12.78 143 LEU A N 1
ATOM 1101 C CA . LEU A 1 151 ? -27.883 -14.184 6.055 1.00 12.96 143 LEU A CA 1
ATOM 1102 C C . LEU A 1 151 ? -26.897 -13.356 6.870 1.00 12.09 143 LEU A C 1
ATOM 1103 O O . LEU A 1 151 ? -26.119 -13.901 7.656 1.00 11.99 143 LEU A O 1
ATOM 1108 N N . LEU A 1 152 ? -26.934 -12.041 6.661 1.00 11.98 144 LEU A N 1
ATOM 1109 C CA . LEU A 1 152 ? -26.031 -11.108 7.339 1.00 12.30 144 LEU A CA 1
ATOM 1110 C C . LEU A 1 152 ? -26.824 -10.195 8.266 1.00 13.32 144 LEU A C 1
ATOM 1111 O O . LEU A 1 152 ? -27.923 -9.763 7.917 1.00 14.97 144 LEU A O 1
ATOM 1116 N N . CYS A 1 153 ? -26.286 -9.938 9.458 1.00 11.65 145 CYS A N 1
ATOM 1117 C CA . CYS A 1 153 ? -26.896 -8.990 10.392 1.00 14.72 145 CYS A CA 1
ATOM 1118 C C . CYS A 1 153 ? -25.820 -8.303 11.220 1.00 15.93 145 CYS A C 1
ATOM 1119 O O . CYS A 1 153 ? -25.094 -8.945 11.984 1.00 17.91 145 CYS A O 1
ATOM 1122 N N . ASP A 1 154 ? -25.725 -6.993 11.062 1.00 15.42 146 ASP A N 1
ATOM 1123 C CA . ASP A 1 154 ? -24.724 -6.217 11.769 1.00 16.26 146 ASP A CA 1
ATOM 1124 C C . ASP A 1 154 ? -25.376 -5.293 12.804 1.00 16.51 146 ASP A C 1
ATOM 1125 O O . ASP A 1 154 ? -24.909 -4.180 13.037 1.00 19.40 146 ASP A O 1
ATOM 1130 N N . ILE A 1 155 ? -26.442 -5.782 13.437 1.00 14.39 147 ILE A N 1
ATOM 1131 C CA . ILE A 1 155 ? -27.200 -5.005 14.417 1.00 16.27 147 ILE A CA 1
ATOM 1132 C C . ILE A 1 155 ? -26.642 -5.197 15.827 1.00 15.17 147 ILE A C 1
ATOM 1133 O O . ILE A 1 155 ? -26.333 -6.309 16.239 1.00 15.58 147 ILE A O 1
ATOM 1138 N N . GLY A 1 156 ? -26.536 -4.102 16.568 1.00 17.69 148 GLY A N 1
ATOM 1139 C CA . GLY A 1 156 ? -26.083 -4.166 17.948 1.00 18.29 148 GLY A CA 1
ATOM 1140 C C . GLY A 1 156 ? -25.576 -2.801 18.328 1.00 21.07 148 GLY A C 1
ATOM 1141 O O . GLY A 1 156 ? -24.434 -2.454 18.026 1.00 21.56 148 GLY A O 1
ATOM 1142 N N . GLU A 1 157 ? -26.450 -2.023 18.958 1.00 19.76 149 GLU A N 1
ATOM 1143 C CA . GLU A 1 157 ? -26.162 -0.653 19.346 1.00 23.95 149 GLU A CA 1
ATOM 1144 C C . GLU A 1 157 ? -25.616 -0.609 20.778 1.00 21.59 149 GLU A C 1
ATOM 1145 O O . GLU A 1 157 ? -26.263 -1.088 21.713 1.00 18.91 149 GLU A O 1
ATOM 1151 N N . SER A 1 158 ? -24.432 -0.021 20.928 1.00 18.95 150 SER A N 1
ATOM 1152 C CA . SER A 1 158 ? -23.761 0.111 22.219 1.00 19.91 150 SER A CA 1
ATOM 1153 C C . SER A 1 158 ? -24.537 0.985 23.204 1.00 17.42 150 SER A C 1
ATOM 1154 O O . SER A 1 158 ? -25.359 1.816 22.807 1.00 16.94 150 SER A O 1
ATOM 1157 N N . SER A 1 159 ? -24.271 0.754 24.487 1.00 16.88 151 SER A N 1
ATOM 1158 C CA . SER A 1 159 ? -24.886 1.471 25.599 1.00 16.86 151 SER A CA 1
ATOM 1159 C C . SER A 1 159 ? -23.951 1.455 26.801 1.00 16.83 151 SER A C 1
ATOM 1160 O O . SER A 1 159 ? -23.220 0.478 27.017 1.00 17.55 151 SER A O 1
ATOM 1163 N N . SER A 1 160 ? -23.980 2.527 27.597 1.00 18.42 152 SER A N 1
ATOM 1164 C CA . SER A 1 160 ? -23.221 2.559 28.854 1.00 19.14 152 SER A CA 1
ATOM 1165 C C . SER A 1 160 ? -23.733 1.548 29.883 1.00 19.26 152 SER A C 1
ATOM 1166 O O . SER A 1 160 ? -23.026 1.209 30.830 1.00 19.95 152 SER A O 1
ATOM 1169 N N . ASN A 1 161 ? -24.969 1.091 29.705 1.00 17.40 153 ASN A N 1
ATOM 1170 C CA . ASN A 1 161 ? -25.556 0.091 30.579 1.00 17.84 153 ASN A CA 1
ATOM 1171 C C . ASN A 1 161 ? -25.310 -1.301 29.985 1.00 18.14 153 ASN A C 1
ATOM 1172 O O . ASN A 1 161 ? -25.869 -1.625 28.936 1.00 15.25 153 ASN A O 1
ATOM 1177 N N . PRO A 1 162 ? -24.465 -2.122 30.640 1.00 19.17 154 PRO A N 1
ATOM 1178 C CA . PRO A 1 162 ? -24.145 -3.448 30.087 1.00 18.99 154 PRO A CA 1
ATOM 1179 C C . PR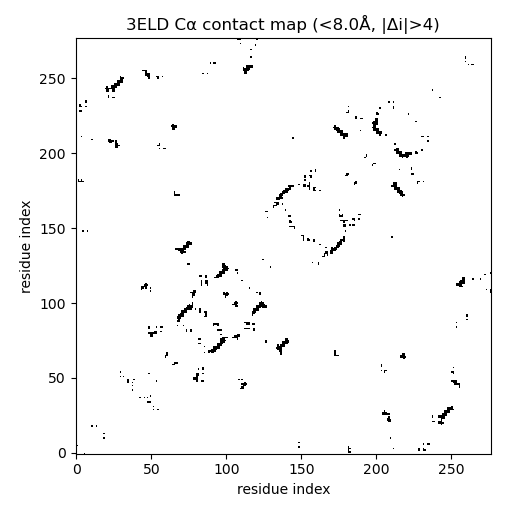O A 1 162 ? -25.358 -4.385 29.975 1.00 19.52 154 PRO A C 1
ATOM 1180 O O . PRO A 1 162 ? -25.385 -5.248 29.101 1.00 18.56 154 PRO A O 1
ATOM 1184 N N . LEU A 1 163 ? -26.351 -4.206 30.845 1.00 18.66 155 LEU A N 1
ATOM 1185 C CA . LEU A 1 163 ? -27.564 -5.016 30.800 1.00 21.29 155 LEU A CA 1
ATOM 1186 C C . LEU A 1 163 ? -28.410 -4.677 29.573 1.00 17.62 155 LEU A C 1
ATOM 1187 O O . LEU A 1 163 ? -29.058 -5.551 28.998 1.00 14.59 155 LEU A O 1
ATOM 1192 N N . VAL A 1 164 ? -28.387 -3.406 29.167 1.00 15.66 156 VAL A N 1
ATOM 1193 C CA . VAL A 1 164 ? -29.048 -2.992 27.928 1.00 14.49 156 VAL A CA 1
ATOM 1194 C C . VAL A 1 164 ? -28.353 -3.656 26.727 1.00 14.91 156 VAL A C 1
ATOM 1195 O O . VAL A 1 164 ? -29.016 -4.178 25.837 1.00 16.11 156 VAL A O 1
ATOM 1199 N N . GLU A 1 165 ? -27.022 -3.664 26.736 1.00 13.88 157 GLU A N 1
ATOM 1200 C CA . GLU A 1 165 ? -26.256 -4.380 25.707 1.00 15.83 157 GLU A CA 1
ATOM 1201 C C . GLU A 1 165 ? -26.498 -5.890 25.700 1.00 13.79 157 GLU A C 1
ATOM 1202 O O . GLU A 1 165 ? -26.552 -6.495 24.621 1.00 13.26 157 GLU A O 1
ATOM 1208 N N . ARG A 1 166 ? -26.615 -6.495 26.884 1.00 14.73 158 ARG A N 1
ATOM 1209 C CA . ARG A 1 166 ? -26.968 -7.913 26.989 1.00 16.11 158 ARG A CA 1
ATOM 1210 C C . ARG A 1 166 ? -28.279 -8.188 26.263 1.00 16.10 158 ARG A C 1
ATOM 1211 O O . ARG A 1 166 ? -28.342 -9.055 25.393 1.00 14.86 158 ARG A O 1
ATOM 1219 N N . ASP A 1 167 ? -29.318 -7.440 26.629 1.00 15.91 159 ASP A N 1
ATOM 1220 C CA . ASP A 1 167 ? -30.652 -7.626 26.071 1.00 16.45 159 ASP A CA 1
ATOM 1221 C C . ASP A 1 167 ? -30.716 -7.366 24.563 1.00 16.22 159 ASP A C 1
ATOM 1222 O O . ASP A 1 167 ? -31.386 -8.102 23.829 1.00 15.19 159 ASP A O 1
ATOM 1227 N N . ARG A 1 168 ? -30.001 -6.343 24.102 1.00 15.14 160 ARG A N 1
ATOM 1228 C CA . ARG A 1 168 ? -29.889 -6.052 22.663 1.00 15.98 160 ARG A CA 1
ATOM 1229 C C . ARG A 1 168 ? -29.242 -7.206 21.865 1.00 15.31 160 ARG A C 1
ATOM 1230 O O . ARG A 1 168 ? -29.740 -7.588 20.802 1.00 13.78 160 ARG A O 1
ATOM 1238 N N . THR A 1 169 ? -28.149 -7.749 22.396 1.00 13.58 161 THR A N 1
ATOM 1239 C CA . THR A 1 169 ? -27.459 -8.886 21.804 1.00 14.86 161 THR A CA 1
ATOM 1240 C C . THR A 1 169 ? -28.398 -10.090 21.733 1.00 15.19 161 THR A C 1
ATOM 1241 O O . THR A 1 169 ? -28.504 -10.735 20.687 1.00 15.31 161 THR A O 1
ATOM 1245 N N . MET A 1 170 ? -29.100 -10.360 22.836 1.00 13.70 162 MET A N 1
ATOM 1246 C CA . MET A 1 170 ? -30.082 -11.448 22.886 1.00 15.73 162 MET A CA 1
ATOM 1247 C C . MET A 1 170 ? -31.141 -11.313 21.799 1.00 15.64 162 MET A C 1
ATOM 1248 O O . MET A 1 170 ? -31.463 -12.295 21.124 1.00 14.92 162 MET A O 1
ATOM 1253 N N . LYS A 1 171 ? -31.655 -10.093 21.613 1.00 15.53 163 LYS A N 1
ATOM 1254 C CA . LYS A 1 171 ? -32.681 -9.830 20.609 1.00 15.12 163 LYS A CA 1
ATOM 1255 C C . LYS A 1 171 ? -32.168 -10.125 19.200 1.00 14.23 163 LYS A C 1
ATOM 1256 O O . LYS A 1 171 ? -32.876 -10.717 18.386 1.00 13.44 163 LYS A O 1
ATOM 1262 N N . VAL A 1 172 ? -30.936 -9.710 18.925 1.00 14.45 164 VAL A N 1
ATOM 1263 C CA . VAL A 1 172 ? -30.305 -9.954 17.623 1.00 15.16 164 VAL A CA 1
ATOM 1264 C C . VAL A 1 172 ? -30.174 -11.458 17.334 1.00 16.51 164 VAL A C 1
ATOM 1265 O O . VAL A 1 172 ? -30.494 -11.908 16.228 1.00 13.66 164 VAL A O 1
ATOM 1269 N N . LEU A 1 173 ? -29.727 -12.221 18.333 1.00 16.26 165 LEU A N 1
ATOM 1270 C CA . LEU A 1 173 ? -29.559 -13.673 18.199 1.00 17.06 165 LEU A CA 1
ATOM 1271 C C . LEU A 1 173 ? -30.896 -14.420 18.056 1.00 17.52 165 LEU A C 1
ATOM 1272 O O . LEU A 1 173 ? -31.001 -15.380 17.280 1.00 16.13 165 LEU A O 1
ATOM 1277 N N . GLU A 1 174 ? -31.906 -13.979 18.807 1.00 16.27 166 GLU A N 1
ATOM 1278 C CA . GLU A 1 174 ? -33.259 -14.527 18.690 1.00 16.00 166 GLU A CA 1
ATOM 1279 C C . GLU A 1 174 ? -33.853 -14.255 17.311 1.00 16.49 166 GLU A C 1
ATOM 1280 O O . GLU A 1 174 ? -34.463 -15.139 16.703 1.00 15.93 166 GLU A O 1
ATOM 1286 N N . ASN A 1 175 ? -33.686 -13.032 16.817 1.00 13.78 167 ASN A N 1
ATOM 1287 C CA . ASN A 1 175 ? -34.203 -12.687 15.496 1.00 14.83 167 ASN A CA 1
ATOM 1288 C C . ASN A 1 175 ? -33.466 -13.401 14.347 1.00 13.53 167 ASN A C 1
ATOM 1289 O O . ASN A 1 175 ? -34.080 -13.754 13.331 1.00 12.09 167 ASN A O 1
ATOM 1294 N N . PHE A 1 176 ? -32.160 -13.623 14.525 1.00 14.68 168 PHE A N 1
ATOM 1295 C CA . PHE A 1 176 ? -31.379 -14.481 13.617 1.00 13.95 168 PHE A CA 1
ATOM 1296 C C . PHE A 1 176 ? -32.053 -15.843 13.447 1.00 15.54 168 PHE A C 1
ATOM 1297 O O . PHE A 1 176 ? -32.274 -16.306 12.315 1.00 13.62 168 PHE A O 1
ATOM 1305 N N . GLU A 1 177 ? -32.399 -16.471 14.572 1.00 15.75 169 GLU A N 1
ATOM 1306 C CA . GLU A 1 177 ? -33.014 -17.794 14.542 1.00 17.58 169 GLU A CA 1
ATOM 1307 C C . GLU A 1 177 ? -34.390 -17.762 13.867 1.00 18.14 169 GLU A C 1
ATOM 1308 O O . GLU A 1 177 ? -34.791 -18.727 13.225 1.00 16.08 169 GLU A O 1
ATOM 1314 N N . ARG A 1 178 ? -35.088 -16.637 14.007 1.00 19.26 170 ARG A N 1
ATOM 1315 C CA . ARG A 1 178 ? -36.384 -16.419 13.355 1.00 18.69 170 ARG A CA 1
ATOM 1316 C C . ARG A 1 178 ? -36.255 -16.311 11.833 1.00 18.01 170 ARG A C 1
ATOM 1317 O O . ARG A 1 178 ? -37.102 -16.823 11.095 1.00 19.00 170 ARG A O 1
ATOM 1325 N N . TRP A 1 179 ? -35.199 -15.650 11.368 1.00 16.10 171 TRP A N 1
ATOM 1326 C CA . TRP A 1 179 ? -34.974 -15.442 9.934 1.00 16.22 171 TRP A CA 1
ATOM 1327 C C . TRP A 1 179 ? -34.322 -16.634 9.235 1.00 17.10 171 TRP A C 1
ATOM 1328 O O . TRP A 1 179 ? -34.485 -16.811 8.025 1.00 17.46 171 TRP A O 1
ATOM 1339 N N . LYS A 1 180 ? -33.564 -17.429 9.988 1.00 15.60 172 LYS A N 1
ATOM 1340 C CA . LYS A 1 180 ? -32.751 -18.492 9.396 1.00 16.44 172 LYS A CA 1
ATOM 1341 C C . LYS A 1 180 ? -33.648 -19.576 8.787 1.00 16.95 172 LYS A C 1
ATOM 1342 O O . LYS A 1 180 ? -34.519 -20.125 9.464 1.00 18.59 172 LYS A O 1
ATOM 1348 N N . HIS A 1 181 ? -33.446 -19.844 7.503 1.00 16.56 173 HIS A N 1
ATOM 1349 C CA . HIS A 1 181 ? -34.194 -20.873 6.782 1.00 16.60 173 HIS A CA 1
ATOM 1350 C C . HIS A 1 181 ? -33.338 -22.133 6.663 1.00 15.39 173 HIS A C 1
ATOM 1351 O O . HIS A 1 181 ? -32.137 -22.108 6.957 1.00 14.87 173 HIS A O 1
ATOM 1358 N N . VAL A 1 182 ? -33.945 -23.231 6.222 1.00 14.39 174 VAL A N 1
ATOM 1359 C CA . VAL A 1 182 ? -33.205 -24.479 6.018 1.00 17.97 174 VAL A CA 1
ATOM 1360 C C . VAL A 1 182 ? -31.997 -24.306 5.091 1.00 13.32 174 VAL A C 1
ATOM 1361 O O . VAL A 1 182 ? -30.951 -24.888 5.345 1.00 18.44 174 VAL A O 1
ATOM 1365 N N . ASN A 1 183 ? -32.141 -23.483 4.052 1.00 15.58 175 ASN A N 1
ATOM 1366 C CA . ASN A 1 183 ? -31.064 -23.231 3.078 1.00 17.55 175 ASN A CA 1
ATOM 1367 C C . ASN A 1 183 ? -30.027 -22.186 3.510 1.00 18.03 175 ASN A C 1
ATOM 1368 O O . ASN A 1 183 ? -29.055 -21.927 2.779 1.00 16.47 175 ASN A O 1
ATOM 1373 N N . THR A 1 184 ? -30.232 -21.579 4.681 1.00 15.64 176 THR A N 1
ATOM 1374 C CA . THR A 1 184 ? -29.329 -20.524 5.147 1.00 16.02 176 THR A CA 1
ATOM 1375 C C . THR A 1 184 ? -28.066 -21.167 5.724 1.00 17.65 176 THR A C 1
ATOM 1376 O O . THR A 1 184 ? -27.912 -21.283 6.944 1.00 20.62 176 THR A O 1
ATOM 1380 N N . GLU A 1 185 ? -27.171 -21.584 4.830 1.00 16.80 177 GLU A N 1
ATOM 1381 C CA . GLU A 1 185 ? -25.962 -22.304 5.224 1.00 19.89 177 GLU A CA 1
ATOM 1382 C C . GLU A 1 185 ? -24.873 -21.328 5.643 1.00 15.74 177 GLU A C 1
ATOM 1383 O O . GLU A 1 185 ? -23.981 -21.671 6.415 1.00 15.70 177 GLU A O 1
ATOM 1389 N N . ASN A 1 186 ? -24.958 -20.102 5.140 1.00 13.18 178 ASN A N 1
ATOM 1390 C CA . ASN A 1 186 ? -23.944 -19.102 5.417 1.00 12.05 178 ASN A CA 1
ATOM 1391 C C . ASN A 1 186 ? -24.547 -17.956 6.210 1.00 11.79 178 ASN A C 1
ATOM 1392 O O . ASN A 1 186 ? -25.624 -17.467 5.885 1.00 12.60 178 ASN A O 1
ATOM 1397 N N . PHE A 1 187 ? -23.855 -17.533 7.257 1.00 9.57 179 PHE A N 1
ATOM 1398 C CA . PHE A 1 187 ? -24.360 -16.441 8.080 1.00 12.21 179 PHE A CA 1
ATOM 1399 C C . PHE A 1 187 ? -23.249 -15.704 8.808 1.00 11.89 179 PHE A C 1
ATOM 1400 O O . PHE A 1 187 ? -22.152 -16.246 9.021 1.00 11.66 179 PHE A O 1
ATOM 1408 N N . CYS A 1 188 ? -23.568 -14.473 9.201 1.00 14.02 180 CYS A N 1
ATOM 1409 C CA . CYS A 1 188 ? -22.663 -13.611 9.943 1.00 12.11 180 CYS A CA 1
ATOM 1410 C C . CYS A 1 188 ? -23.528 -12.657 10.742 1.00 13.86 180 CYS A C 1
ATOM 1411 O O . CYS A 1 188 ? -24.201 -11.792 10.159 1.00 13.69 180 CYS A O 1
ATOM 1414 N N . VAL A 1 189 ? -23.517 -12.824 12.066 1.00 13.73 181 VAL A N 1
ATOM 1415 C CA . VAL A 1 189 ? -24.400 -12.081 12.965 1.00 13.52 181 VAL A CA 1
ATOM 1416 C C . VAL A 1 189 ? -23.562 -11.377 14.022 1.00 12.78 181 VAL A C 1
ATOM 1417 O O . VAL A 1 189 ? -22.805 -12.032 14.745 1.00 11.71 181 VAL A O 1
ATOM 1421 N N . LYS A 1 190 ? -23.684 -10.053 14.107 1.00 10.61 182 LYS A N 1
ATOM 1422 C CA . LYS A 1 190 ? -23.028 -9.313 15.186 1.00 13.46 182 LYS A CA 1
ATOM 1423 C C . LYS A 1 190 ? -23.484 -9.777 16.568 1.00 13.64 182 LYS A C 1
ATOM 1424 O O . LYS A 1 190 ? -24.684 -9.931 16.821 1.00 16.24 182 LYS A O 1
ATOM 1430 N N . VAL A 1 191 ? -22.507 -10.004 17.445 1.00 12.58 183 VAL A N 1
ATOM 1431 C CA . VAL A 1 191 ? -22.745 -10.279 18.853 1.00 11.76 183 VAL A CA 1
ATOM 1432 C C . VAL A 1 191 ? -22.129 -9.102 19.628 1.00 15.17 183 VAL A C 1
ATOM 1433 O O . VAL A 1 191 ? -20.922 -9.094 19.906 1.00 13.05 183 VAL A O 1
ATOM 1437 N N . LEU A 1 192 ? -22.959 -8.106 19.950 1.00 14.87 184 LEU A N 1
ATOM 1438 C CA . LEU A 1 192 ? -22.488 -6.855 20.567 1.00 15.00 184 LEU A CA 1
ATOM 1439 C C . LEU A 1 192 ? -21.700 -7.045 21.864 1.00 14.45 184 LEU A C 1
ATOM 1440 O O . LEU A 1 192 ? -20.613 -6.490 22.018 1.00 18.40 184 LEU A O 1
ATOM 1445 N N . ALA A 1 193 ? -22.275 -7.819 22.782 1.00 14.38 185 ALA A N 1
ATOM 1446 C CA . ALA A 1 193 ? -21.734 -8.058 24.117 1.00 15.91 185 ALA A CA 1
ATOM 1447 C C . ALA A 1 193 ? -21.682 -9.567 24.377 1.00 15.76 185 ALA A C 1
ATOM 1448 O O . ALA A 1 193 ? -22.562 -10.135 25.053 1.00 15.37 185 ALA A O 1
ATOM 1450 N N . PRO A 1 194 ? -20.652 -10.229 23.825 1.00 15.60 186 PRO A N 1
ATOM 1451 C CA . PRO A 1 194 ? -20.594 -11.692 23.845 1.00 18.56 186 PRO A CA 1
ATOM 1452 C C . PRO A 1 194 ? -20.290 -12.326 25.203 1.00 18.88 186 PRO A C 1
ATOM 1453 O O . PRO A 1 194 ? -20.472 -13.533 25.356 1.00 18.98 186 PRO A O 1
ATOM 1457 N N . TYR A 1 195 ? -19.847 -11.524 26.172 1.00 19.23 187 TYR A N 1
ATOM 1458 C CA . TYR A 1 195 ? -19.316 -12.055 27.436 1.00 19.42 187 TYR A CA 1
ATOM 1459 C C . TYR A 1 195 ? -20.359 -12.352 28.523 1.00 21.06 187 TYR A C 1
ATOM 1460 O O . TYR A 1 195 ? -20.052 -13.039 29.499 1.00 22.40 187 TYR A O 1
ATOM 1469 N N . HIS A 1 196 ? -21.573 -11.828 28.357 1.00 18.82 188 HIS A N 1
ATOM 1470 C CA . HIS A 1 196 ? -22.661 -12.110 29.293 1.00 20.13 188 HIS A CA 1
ATOM 1471 C C . HIS A 1 196 ? -22.996 -13.602 29.273 1.00 20.34 188 HIS A C 1
ATOM 1472 O O . HIS A 1 196 ? -23.169 -14.173 28.200 1.00 20.32 188 HIS A O 1
ATOM 1479 N N . PRO A 1 197 ? -23.063 -14.244 30.457 1.00 21.00 189 PRO A N 1
ATOM 1480 C CA . PRO A 1 197 ? -23.433 -15.663 30.544 1.00 21.36 189 PRO A CA 1
ATOM 1481 C C . PRO A 1 197 ? -24.662 -16.057 29.701 1.00 20.41 189 PRO A C 1
ATOM 1482 O O . PRO A 1 197 ? -24.654 -17.125 29.076 1.00 19.50 189 PRO A O 1
ATOM 1486 N N . ASP A 1 198 ? -25.694 -15.213 29.683 1.00 19.34 190 ASP A N 1
ATOM 1487 C CA . ASP A 1 198 ? -26.898 -15.469 28.873 1.00 19.18 190 ASP A CA 1
ATOM 1488 C C . ASP A 1 198 ? -26.585 -15.554 27.381 1.00 18.37 190 ASP A C 1
ATOM 1489 O O . ASP A 1 198 ? -27.181 -16.362 26.663 1.00 16.63 190 ASP A O 1
ATOM 1494 N N . VAL A 1 199 ? -25.672 -14.695 26.926 1.00 14.99 191 VAL A N 1
ATOM 1495 C CA . VAL A 1 199 ? -25.288 -14.636 25.512 1.00 16.89 191 VAL A CA 1
ATOM 1496 C C . VAL A 1 199 ? -24.428 -15.861 25.139 1.00 15.85 191 VAL A C 1
ATOM 1497 O O . VAL A 1 199 ? -24.661 -16.517 24.112 1.00 13.13 191 VAL A O 1
ATOM 1501 N N . ILE A 1 200 ? -23.471 -16.194 26.002 1.00 15.25 192 ILE A N 1
ATOM 1502 C CA . ILE A 1 200 ? -22.686 -17.421 25.837 1.00 18.43 192 ILE A CA 1
ATOM 1503 C C . ILE A 1 200 ? -23.599 -18.640 25.742 1.00 18.19 192 ILE A C 1
ATOM 1504 O O . ILE A 1 200 ? -23.441 -19.466 24.848 1.00 17.79 192 ILE A O 1
ATOM 1509 N N . GLU A 1 201 ? -24.570 -18.738 26.650 1.00 17.78 193 GLU A N 1
ATOM 1510 C CA . GLU A 1 201 ? -25.502 -19.853 26.627 1.00 18.77 193 GLU A CA 1
ATOM 1511 C C . GLU A 1 201 ? -26.298 -19.910 25.314 1.00 18.55 193 GLU A C 1
ATOM 1512 O O . GLU A 1 201 ? -26.445 -20.986 24.730 1.00 17.06 193 GLU A O 1
ATOM 1518 N N . LYS A 1 202 ? -26.789 -18.757 24.849 1.00 14.97 194 LYS A N 1
ATOM 1519 C CA . LYS A 1 202 ? -27.572 -18.680 23.603 1.00 15.87 194 LYS A CA 1
ATOM 1520 C C . LYS A 1 202 ? -26.746 -19.147 22.404 1.00 14.99 194 LYS A C 1
ATOM 1521 O O . LYS A 1 202 ? -27.200 -19.968 21.596 1.00 14.81 194 LYS A O 1
ATOM 1527 N N . LEU A 1 203 ? -25.520 -18.639 22.322 1.00 16.59 195 LEU A N 1
ATOM 1528 C CA . LEU A 1 203 ? -24.586 -18.977 21.259 1.00 16.44 195 LEU A CA 1
ATOM 1529 C C . LEU A 1 203 ? -24.213 -20.450 21.271 1.00 15.76 195 LEU A C 1
ATOM 1530 O O . LEU A 1 203 ? -24.118 -21.080 20.206 1.00 17.26 195 LEU A O 1
ATOM 1535 N N . GLU A 1 204 ? -23.999 -20.992 22.472 1.00 15.02 196 GLU A N 1
ATOM 1536 C CA . GLU A 1 204 ? -23.709 -22.417 22.627 1.00 17.82 196 GLU A CA 1
ATOM 1537 C C . GLU A 1 204 ? -24.880 -23.250 22.122 1.00 16.62 196 GLU A C 1
ATOM 1538 O O . GLU A 1 204 ? -24.678 -24.252 21.444 1.00 13.93 196 GLU A O 1
ATOM 1544 N N . ARG A 1 205 ? -26.105 -22.823 22.441 1.00 17.27 197 ARG A N 1
ATOM 1545 C CA . ARG A 1 205 ? -27.300 -23.547 22.001 1.00 18.54 197 ARG A CA 1
ATOM 1546 C C . ARG A 1 205 ? -27.541 -23.443 20.489 1.00 18.22 197 ARG A C 1
ATOM 1547 O O . ARG A 1 205 ? -27.966 -24.419 19.848 1.00 17.53 197 ARG A O 1
ATOM 1555 N N . LEU A 1 206 ? -27.257 -22.272 19.925 1.00 14.54 198 LEU A N 1
ATOM 1556 C CA . LEU A 1 206 ? -27.314 -22.076 18.480 1.00 15.48 198 LEU A CA 1
ATOM 1557 C C . LEU A 1 206 ? -26.311 -22.984 17.788 1.00 14.09 198 LEU A C 1
ATOM 1558 O O . LEU A 1 206 ? -26.644 -23.644 16.811 1.00 14.69 198 LEU A O 1
ATOM 1563 N N . GLN A 1 207 ? -25.101 -23.043 18.336 1.00 12.52 199 GLN A N 1
ATOM 1564 C CA . GLN A 1 207 ? -24.018 -23.832 17.755 1.00 14.19 199 GLN A CA 1
ATOM 1565 C C . GLN A 1 207 ? -24.366 -25.327 17.749 1.00 14.27 199 GLN A C 1
ATOM 1566 O O . GLN A 1 207 ? -23.958 -26.066 16.850 1.00 14.95 199 GLN A O 1
ATOM 1572 N N . LEU A 1 208 ? -25.109 -25.761 18.762 1.00 15.19 200 LEU A N 1
ATOM 1573 C CA . LEU A 1 208 ? -25.546 -27.154 18.862 1.00 17.92 200 LEU A CA 1
ATOM 1574 C C . LEU A 1 208 ? -26.438 -27.541 17.690 1.00 18.28 200 LEU A C 1
ATOM 1575 O O . LEU A 1 208 ? -26.458 -28.697 17.281 1.00 20.49 200 LEU A O 1
ATOM 1580 N N . ARG A 1 209 ? -27.164 -26.559 17.153 1.00 18.37 201 ARG A N 1
ATOM 1581 C CA . ARG A 1 209 ? -28.097 -26.769 16.048 1.00 17.56 201 ARG A CA 1
ATOM 1582 C C . ARG A 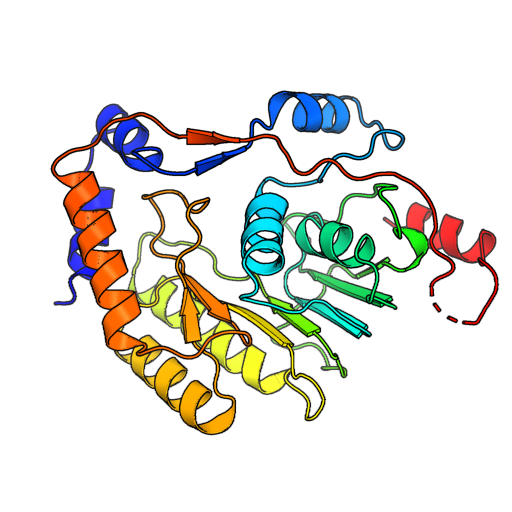1 209 ? -27.507 -26.443 14.675 1.00 18.54 201 ARG A C 1
ATOM 1583 O O . ARG A 1 209 ? -27.742 -27.177 13.709 1.00 20.67 201 ARG A O 1
ATOM 1591 N N . PHE A 1 210 ? -26.743 -25.351 14.597 1.00 18.24 202 PHE A N 1
ATOM 1592 C CA . PHE A 1 210 ? -26.320 -24.773 13.307 1.00 16.73 202 PHE A CA 1
ATOM 1593 C C . PHE A 1 210 ? -24.819 -24.792 13.064 1.00 18.03 202 PHE A C 1
ATOM 1594 O O . PHE A 1 210 ? -24.352 -24.381 11.993 1.00 20.84 202 PHE A O 1
ATOM 1602 N N . GLY A 1 211 ? -24.069 -25.279 14.048 1.00 16.81 203 GLY A N 1
ATOM 1603 C CA . GLY A 1 211 ? -22.610 -25.257 14.007 1.00 17.17 203 GLY A CA 1
ATOM 1604 C C . GLY A 1 211 ? -22.059 -23.839 14.060 1.00 18.62 203 GLY A C 1
ATOM 1605 O O . GLY A 1 211 ? -22.593 -22.967 14.750 1.00 17.03 203 GLY A O 1
ATOM 1606 N N . GLY A 1 212 ? -20.978 -23.610 13.327 1.00 18.36 204 GLY A N 1
ATOM 1607 C CA . GLY A 1 212 ? -20.374 -22.291 13.274 1.00 16.79 204 GLY A CA 1
ATOM 1608 C 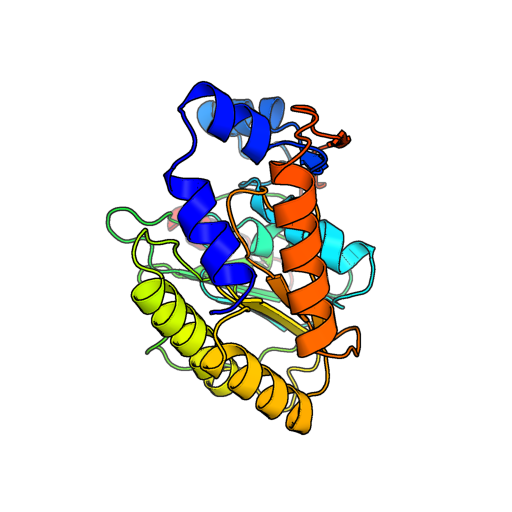C . GLY A 1 212 ? -19.549 -21.993 14.507 1.00 15.95 204 GLY A C 1
ATOM 1609 O O . GLY A 1 212 ? -19.201 -22.892 15.278 1.00 15.64 204 GLY A O 1
ATOM 1610 N N . GLY A 1 213 ? -19.219 -20.722 14.682 1.00 14.07 205 GLY A N 1
ATOM 1611 C CA . GLY A 1 213 ? -18.313 -20.313 15.748 1.00 12.68 205 GLY A CA 1
ATOM 1612 C C . GLY A 1 213 ? -18.284 -18.807 15.854 1.00 11.38 205 GLY A C 1
ATOM 1613 O O . GLY A 1 213 ? -18.940 -18.104 15.081 1.00 10.72 205 GLY A O 1
ATOM 1614 N N . ILE A 1 214 ? -17.516 -18.302 16.809 1.00 13.22 206 ILE A N 1
ATOM 1615 C CA . ILE A 1 214 ? -17.500 -16.869 17.057 1.00 13.82 206 ILE A CA 1
ATOM 1616 C C . ILE A 1 214 ? -16.107 -16.297 16.802 1.00 14.91 206 ILE A C 1
ATOM 1617 O O . ILE A 1 214 ? -15.093 -16.953 17.077 1.00 16.19 206 ILE A O 1
ATOM 1622 N N . VAL A 1 215 ? -16.051 -15.090 16.242 1.00 12.78 207 VAL A N 1
ATOM 1623 C CA . VAL A 1 215 ? -14.763 -14.518 15.856 1.00 14.95 207 VAL A CA 1
ATOM 1624 C C . VAL A 1 215 ? -14.670 -13.024 16.163 1.00 13.40 207 VAL A C 1
ATOM 1625 O O . VAL A 1 215 ? -15.664 -12.305 16.099 1.00 13.56 207 VAL A O 1
ATOM 1629 N N . ARG A 1 216 ? -13.468 -12.574 16.501 1.00 13.01 208 ARG A N 1
ATOM 1630 C CA . ARG A 1 216 ? -13.205 -11.160 16.696 1.00 13.92 208 ARG A CA 1
ATOM 1631 C C . ARG A 1 216 ? -12.580 -10.612 15.416 1.00 14.80 208 ARG A C 1
ATOM 1632 O O . ARG A 1 216 ? -11.564 -11.129 14.947 1.00 12.49 208 ARG A O 1
ATOM 1640 N N . VAL A 1 217 ? -13.201 -9.584 14.845 1.00 14.10 209 VAL A N 1
ATOM 1641 C CA . VAL A 1 217 ? -12.668 -8.937 13.639 1.00 14.56 209 VAL A CA 1
ATOM 1642 C C . VAL A 1 217 ? -11.669 -7.845 14.064 1.00 15.69 209 VAL A C 1
ATOM 1643 O O . VAL A 1 217 ? -12.018 -6.968 14.854 1.00 14.96 209 VAL A O 1
ATOM 1647 N N . PRO A 1 218 ? -10.426 -7.899 13.544 1.00 15.32 210 PRO A N 1
ATOM 1648 C CA . PRO A 1 218 ? -9.385 -6.956 13.976 1.00 15.21 210 PRO A CA 1
ATOM 1649 C C . PRO A 1 218 ? -9.681 -5.487 13.628 1.00 15.41 210 PRO A C 1
ATOM 1650 O O . PRO A 1 218 ? -9.016 -4.587 14.152 1.00 17.43 210 PRO A O 1
ATOM 1654 N N . PHE A 1 219 ? -10.677 -5.251 12.772 1.00 16.99 211 PHE A N 1
ATOM 1655 C CA . PHE A 1 219 ? -11.098 -3.892 12.416 1.00 15.64 211 PHE A CA 1
ATOM 1656 C C . PHE A 1 219 ? -12.012 -3.262 13.474 1.00 16.99 211 PHE A C 1
ATOM 1657 O O . PHE A 1 219 ? -12.271 -2.055 13.452 1.00 17.01 211 PHE A O 1
ATOM 1665 N N . SER A 1 220 ? -12.509 -4.088 14.390 1.00 14.82 212 SER A N 1
ATOM 1666 C CA . SER A 1 220 ? -13.296 -3.595 15.522 1.00 15.81 212 SER A CA 1
ATOM 1667 C C . SER A 1 220 ? -12.384 -2.786 16.448 1.00 17.42 212 SER A C 1
ATOM 1668 O O . SER A 1 220 ? -11.257 -3.186 16.718 1.00 17.04 212 SER A O 1
ATOM 16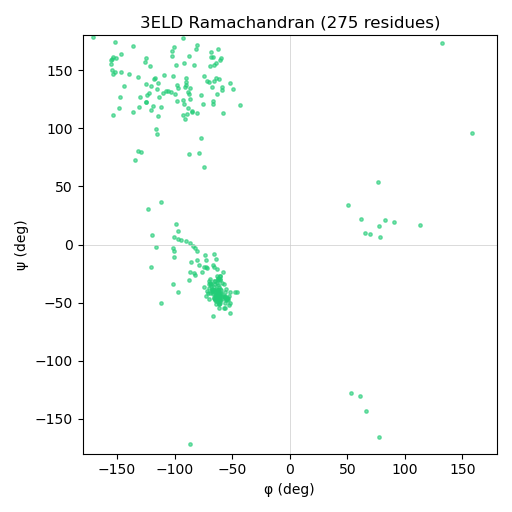71 N N . ARG A 1 221 ? -12.860 -1.630 16.893 1.00 16.38 213 ARG A N 1
ATOM 1672 C CA . ARG A 1 221 ? -12.103 -0.797 17.835 1.00 17.14 213 ARG A CA 1
ATOM 1673 C C . ARG A 1 221 ? -12.049 -1.482 19.205 1.00 15.95 213 ARG A C 1
ATOM 1674 O O . ARG A 1 221 ? -12.938 -2.269 19.542 1.00 15.59 213 ARG A O 1
ATOM 1682 N N . ASN A 1 222 ? -11.010 -1.195 19.992 1.00 15.37 214 ASN A N 1
ATOM 1683 C CA . ASN A 1 222 ? -10.900 -1.733 21.358 1.00 15.26 214 ASN A CA 1
ATOM 1684 C C . ASN A 1 222 ? -11.973 -1.211 22.317 1.00 15.22 214 ASN A C 1
ATOM 1685 O O . ASN A 1 222 ? -12.091 -1.693 23.450 1.00 15.28 214 ASN A O 1
ATOM 1690 N N . SER A 1 223 ? -12.745 -0.224 21.860 1.00 14.60 215 SER A N 1
ATOM 1691 C CA . SER A 1 223 ? -13.845 0.355 22.635 1.00 16.01 215 SER A CA 1
ATOM 1692 C C . SER A 1 223 ? -15.157 -0.448 22.509 1.00 17.33 215 SER A C 1
ATOM 1693 O O . SER A 1 223 ? -16.174 -0.101 23.123 1.00 16.98 215 SER A O 1
ATOM 1696 N N . THR A 1 224 ? -15.127 -1.521 21.722 1.00 16.24 216 THR A N 1
ATOM 1697 C CA . THR A 1 224 ? -16.259 -2.448 21.647 1.00 13.70 216 THR A CA 1
ATOM 1698 C C . THR A 1 224 ? -15.779 -3.890 21.788 1.00 13.34 216 THR A C 1
ATOM 1699 O O . THR A 1 224 ? -14.692 -4.242 21.318 1.00 14.07 216 THR A O 1
ATOM 1703 N N . HIS A 1 225 ? -16.584 -4.714 22.453 1.00 13.55 217 HIS A N 1
ATOM 1704 C CA . HIS A 1 225 ? -16.240 -6.116 22.656 1.00 13.00 217 HIS A CA 1
ATOM 1705 C C . HIS A 1 225 ? -16.940 -6.970 21.585 1.00 11.56 217 HIS A C 1
ATOM 1706 O O . HIS A 1 225 ? -16.937 -8.191 21.684 1.00 11.86 217 HIS A O 1
ATOM 1713 N N . GLU A 1 226 ? -17.507 -6.317 20.560 1.00 12.70 218 GLU A N 1
ATOM 1714 C CA . GLU A 1 226 ? -18.282 -6.986 19.500 1.00 15.04 218 GLU A CA 1
ATOM 1715 C C . GLU A 1 226 ? -17.511 -8.147 18.886 1.00 14.08 218 GLU A C 1
ATOM 1716 O O . GLU A 1 226 ? -16.298 -8.062 18.664 1.00 12.68 218 GLU A O 1
ATOM 1722 N N . MET A 1 227 ? -18.225 -9.238 18.640 1.00 14.18 219 MET A N 1
ATOM 1723 C CA . MET A 1 227 ? -17.668 -10.377 17.921 1.00 14.80 219 MET A CA 1
ATOM 1724 C C . MET A 1 227 ? -18.730 -10.837 16.922 1.00 14.09 219 MET A C 1
ATOM 1725 O O . MET A 1 227 ? -19.853 -10.331 16.948 1.00 16.49 219 MET A O 1
ATOM 1730 N N . TYR A 1 228 ? -18.385 -11.757 16.022 1.00 13.74 220 TYR A N 1
ATOM 1731 C CA . TYR A 1 228 ? -19.338 -12.163 14.985 1.00 12.13 220 TYR A CA 1
ATOM 1732 C C . TYR A 1 228 ? -19.561 -13.670 15.003 1.00 13.41 220 TYR A C 1
ATOM 1733 O O . TYR A 1 228 ? -18.600 -14.446 15.017 1.00 12.33 220 TYR A O 1
ATOM 1742 N N . TYR A 1 229 ? -20.832 -14.074 15.045 1.00 10.27 221 TYR A N 1
ATOM 1743 C CA . TYR A 1 229 ? -21.193 -15.486 14.974 1.00 12.78 221 TYR A CA 1
ATOM 1744 C C . TYR A 1 229 ? -21.244 -15.840 13.496 1.00 10.94 221 TYR A C 1
ATOM 1745 O O . TYR A 1 229 ? -22.052 -15.281 12.745 1.00 11.08 221 TYR A O 1
ATOM 1754 N N . ILE A 1 230 ? -20.344 -16.726 13.075 1.00 9.91 222 ILE A N 1
ATOM 1755 C CA . ILE A 1 230 ? -20.139 -16.998 11.655 1.00 10.97 222 ILE A CA 1
ATOM 1756 C C . ILE A 1 230 ? -20.266 -18.488 11.311 1.00 13.90 222 ILE A C 1
ATOM 1757 O O . ILE A 1 230 ? -20.089 -19.347 12.172 1.00 11.10 222 ILE A O 1
ATOM 1762 N N . SER A 1 231 ? -20.563 -18.770 10.047 1.00 12.30 223 SER A N 1
ATOM 1763 C CA . SER A 1 231 ? -20.850 -20.132 9.597 1.00 15.76 223 SER A CA 1
ATOM 1764 C C . SER A 1 231 ? -19.610 -20.945 9.209 1.00 15.87 223 SER A C 1
ATOM 1765 O O . SER A 1 231 ? -19.637 -22.178 9.256 1.00 18.14 223 SER A O 1
ATOM 1768 N N . GLY A 1 232 ? -18.528 -20.256 8.849 1.00 15.48 224 GLY A N 1
ATOM 1769 C CA . GLY A 1 232 ? -17.397 -20.888 8.167 1.00 18.30 224 GLY A CA 1
ATOM 1770 C C . GLY A 1 232 ? -16.279 -21.457 9.018 1.00 20.37 224 GLY A C 1
ATOM 1771 O O . GLY A 1 232 ? -15.280 -21.936 8.477 1.00 22.08 224 GLY A O 1
ATOM 1772 N N . ALA A 1 233 ? -16.440 -21.403 10.337 1.00 20.21 225 ALA A N 1
ATOM 1773 C CA . ALA A 1 233 ? -15.464 -21.978 11.271 1.00 21.25 225 ALA A CA 1
ATOM 1774 C C . ALA A 1 233 ? -16.165 -22.514 12.504 1.00 20.92 225 ALA A C 1
ATOM 1775 O O . ALA A 1 233 ? -17.196 -21.982 12.904 1.00 20.62 225 ALA A O 1
ATOM 1777 N N . ARG A 1 234 ? -15.612 -23.575 13.088 1.00 20.33 226 ARG A N 1
ATOM 1778 C CA . ARG A 1 234 ? -16.104 -24.127 14.349 1.00 22.29 226 ARG A CA 1
ATOM 1779 C C . ARG A 1 234 ? -15.079 -23.861 15.442 1.00 22.56 226 ARG A C 1
ATOM 1780 O O . ARG A 1 234 ? -13.891 -24.146 15.271 1.00 23.94 226 ARG A O 1
ATOM 1788 N N . ASN A 1 235 ? -15.539 -23.316 16.561 1.00 19.91 227 ASN A N 1
ATOM 1789 C CA . ASN A 1 235 ? -14.672 -23.097 17.710 1.00 20.50 227 ASN A CA 1
ATOM 1790 C C . ASN A 1 235 ? -15.422 -23.139 19.039 1.00 21.05 227 ASN A C 1
ATOM 1791 O O . ASN A 1 235 ? -16.652 -23.266 19.078 1.00 19.63 227 ASN A O 1
ATOM 1796 N N . ASN A 1 236 ? -14.658 -23.058 20.122 1.00 21.34 228 ASN A N 1
ATOM 1797 C CA . ASN A 1 236 ? -15.186 -23.092 21.474 1.00 20.39 228 ASN A CA 1
ATOM 1798 C C . ASN A 1 236 ? -15.601 -21.670 21.853 1.00 19.57 228 ASN A C 1
ATOM 1799 O O . ASN A 1 236 ? -14.752 -20.788 21.951 1.00 17.26 228 ASN A O 1
ATOM 1804 N N . ILE A 1 237 ? -16.904 -21.459 22.044 1.00 19.00 229 ILE A N 1
ATOM 1805 C CA . ILE A 1 237 ? -17.470 -20.122 22.280 1.00 19.30 229 ILE A CA 1
ATOM 1806 C C . ILE A 1 237 ? -16.845 -19.431 23.502 1.00 18.64 229 ILE A C 1
ATOM 1807 O O . ILE A 1 237 ? -16.339 -18.311 23.391 1.00 17.75 229 ILE A O 1
ATOM 1812 N N . THR A 1 238 ? -16.881 -20.109 24.649 1.00 17.93 230 THR A N 1
ATOM 1813 C CA . THR A 1 238 ? -16.298 -19.606 25.908 1.00 20.65 230 THR A CA 1
ATOM 1814 C C . THR A 1 238 ? -14.817 -19.265 25.753 1.00 20.11 230 THR A C 1
ATOM 1815 O O . THR A 1 238 ? -14.360 -18.206 26.206 1.00 19.73 230 THR A O 1
ATOM 1819 N N . HIS A 1 239 ? -14.077 -20.158 25.102 1.00 17.64 231 HIS A N 1
ATOM 1820 C CA . HIS A 1 239 ? -12.665 -19.928 24.833 1.00 18.61 231 HIS A CA 1
ATOM 1821 C C . HIS A 1 239 ? -12.409 -18.686 23.970 1.00 17.89 231 HIS A C 1
ATOM 1822 O O . HIS A 1 239 ? -11.551 -17.882 24.308 1.00 16.97 231 HIS A O 1
ATOM 1829 N N . MET A 1 240 ? -13.135 -18.540 22.858 1.00 15.05 232 MET A N 1
ATOM 1830 C CA . MET A 1 240 ? -12.918 -17.408 21.931 1.00 15.35 232 MET A CA 1
ATOM 1831 C C . MET A 1 240 ? -13.232 -16.070 22.600 1.00 16.01 232 MET A C 1
ATOM 1832 O O . MET A 1 240 ? -12.495 -15.090 22.433 1.00 15.69 232 MET A O 1
ATOM 1837 N N . VAL A 1 241 ? -14.338 -16.051 23.339 1.00 14.96 233 VAL A N 1
ATOM 1838 C CA . VAL A 1 241 ? -14.777 -14.861 24.080 1.00 18.21 233 VAL A CA 1
ATOM 1839 C C . VAL A 1 241 ? -13.782 -14.484 25.195 1.00 16.89 233 VAL A C 1
ATOM 1840 O O . VAL A 1 241 ? -13.379 -13.319 25.291 1.00 17.32 233 VAL A O 1
ATOM 1844 N N . ASN A 1 242 ? -13.363 -15.465 26.000 1.00 17.73 234 ASN A N 1
ATOM 1845 C CA . ASN A 1 242 ? -12.356 -15.212 27.038 1.00 19.70 234 ASN A CA 1
ATOM 1846 C C . ASN A 1 242 ? -11.043 -14.705 26.433 1.00 20.02 234 ASN A C 1
ATOM 1847 O O . ASN A 1 242 ? -10.437 -13.765 26.961 1.00 20.88 234 ASN A O 1
ATOM 1852 N N . THR A 1 243 ? -10.614 -15.312 25.325 1.00 18.83 235 THR A N 1
ATOM 1853 C CA . THR A 1 243 ? -9.391 -14.872 24.634 1.00 18.46 235 THR A CA 1
ATOM 1854 C C . THR A 1 243 ? -9.480 -13.409 24.179 1.00 16.63 235 THR A C 1
ATOM 1855 O O . THR A 1 243 ? -8.517 -12.664 24.303 1.00 15.98 235 THR A O 1
ATOM 1859 N N . THR A 1 244 ? -10.636 -13.007 23.652 1.00 15.32 236 THR A N 1
ATOM 1860 C CA . THR A 1 244 ? -10.859 -11.617 23.259 1.00 15.85 236 THR A CA 1
ATOM 1861 C C . THR A 1 244 ? -10.893 -10.697 24.472 1.00 12.77 236 THR A C 1
ATOM 1862 O O . THR A 1 244 ? -10.359 -9.601 24.413 1.00 14.56 236 THR A O 1
ATOM 1866 N N . SER A 1 245 ? -11.531 -11.130 25.557 1.00 13.81 237 SER A N 1
ATOM 1867 C CA . SER A 1 245 ? -11.540 -10.320 26.784 1.00 16.96 237 SER A CA 1
ATOM 1868 C C . SER A 1 245 ? -10.106 -10.075 27.266 1.00 16.40 237 SER A C 1
ATOM 1869 O O . SER A 1 245 ? -9.732 -8.946 27.567 1.00 13.18 237 SER A O 1
ATOM 1872 N N . ARG A 1 246 ? -9.303 -11.137 27.310 1.00 19.16 238 ARG A N 1
ATOM 1873 C CA . ARG A 1 246 ? -7.918 -11.030 27.771 1.00 19.15 238 ARG A CA 1
ATOM 1874 C C . ARG A 1 246 ? -7.085 -10.116 26.872 1.00 16.16 238 ARG A C 1
ATOM 1875 O O . ARG A 1 246 ? -6.268 -9.347 27.368 1.00 15.47 238 ARG A O 1
ATOM 1883 N N . SER A 1 247 ? -7.304 -10.190 25.557 1.00 16.90 239 SER A N 1
ATOM 1884 C CA . SER A 1 247 ? -6.633 -9.315 24.587 1.00 15.28 239 SER A CA 1
ATOM 1885 C C . SER A 1 247 ? -6.998 -7.836 24.819 1.00 16.35 239 SER A C 1
ATOM 1886 O O . SER A 1 247 ? -6.119 -6.976 24.879 1.00 16.27 239 SER A O 1
ATOM 1889 N N . LEU A 1 248 ? -8.293 -7.552 24.953 1.00 16.61 240 LEU A N 1
ATOM 1890 C CA . LEU A 1 248 ? -8.758 -6.189 25.218 1.00 16.19 240 LEU A CA 1
ATOM 1891 C C . LEU A 1 248 ? -8.189 -5.631 26.528 1.00 15.51 240 LEU A C 1
ATOM 1892 O O . LEU A 1 248 ? -7.818 -4.463 26.588 1.00 14.78 240 LEU A O 1
ATOM 1897 N N . LEU A 1 249 ? -8.104 -6.480 27.553 1.00 15.43 241 LEU A N 1
ATOM 1898 C CA . LEU A 1 249 ? -7.533 -6.097 28.850 1.00 16.49 241 LEU A CA 1
ATOM 1899 C C . LEU A 1 249 ? -6.017 -5.924 28.758 1.00 17.01 241 LEU A C 1
ATOM 1900 O O . LEU A 1 249 ? -5.462 -4.997 29.349 1.00 15.98 241 LEU A O 1
ATOM 1905 N N . ARG A 1 250 ? -5.357 -6.803 28.008 1.00 15.00 242 ARG A N 1
ATOM 1906 C CA . ARG A 1 250 ? -3.909 -6.701 27.794 1.00 17.57 242 ARG A CA 1
ATOM 1907 C C . ARG A 1 250 ? -3.566 -5.407 27.041 1.00 15.87 242 ARG A C 1
ATOM 1908 O O . ARG A 1 250 ? -2.648 -4.675 27.423 1.00 14.91 242 ARG A O 1
ATOM 1916 N N . ARG A 1 251 ? -4.327 -5.112 25.992 1.00 14.72 243 ARG A N 1
ATOM 1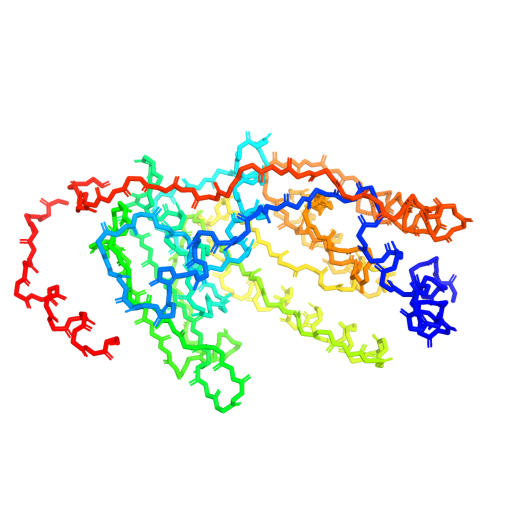917 C CA . ARG A 1 251 ? -4.138 -3.861 25.251 1.00 12.19 243 ARG A CA 1
ATOM 1918 C C . ARG A 1 251 ? -4.391 -2.630 26.115 1.00 15.12 243 ARG A C 1
ATOM 1919 O O . ARG A 1 251 ? -3.725 -1.612 25.930 1.00 14.77 243 ARG A O 1
ATOM 1927 N N . MET A 1 252 ? -5.345 -2.716 27.051 1.00 11.95 244 MET A N 1
ATOM 1928 C CA . MET A 1 252 ? -5.602 -1.597 27.966 1.00 14.68 244 MET A CA 1
ATOM 1929 C C . MET A 1 252 ? -4.429 -1.309 28.914 1.00 14.94 244 MET A C 1
ATOM 1930 O O . MET A 1 252 ? -4.120 -0.147 29.161 1.00 13.70 244 MET A O 1
ATOM 1935 N N . THR A 1 253 ? -3.771 -2.360 29.405 1.00 15.46 245 THR A N 1
ATOM 1936 C CA . THR A 1 253 ? -2.622 -2.215 30.318 1.00 17.77 245 THR A CA 1
ATOM 1937 C C . THR A 1 253 ? -1.405 -1.632 29.617 1.00 18.45 245 THR A C 1
ATOM 1938 O O . THR A 1 253 ? -0.609 -0.925 30.236 1.00 18.86 245 THR A O 1
ATOM 1942 N N . ARG A 1 254 ? -1.253 -1.962 28.333 1.00 21.15 246 ARG A N 1
ATOM 1943 C CA . ARG A 1 254 ? -0.120 -1.508 27.521 1.00 20.47 246 ARG A CA 1
ATOM 1944 C C . ARG A 1 254 ? -0.584 -1.011 26.140 1.00 20.80 246 ARG A C 1
ATOM 1945 O O . ARG A 1 254 ? -0.383 -1.693 25.125 1.00 20.19 246 ARG A O 1
ATOM 1953 N N . PRO A 1 255 ? -1.229 0.170 26.096 1.00 19.36 247 PRO A N 1
ATOM 1954 C CA . PRO A 1 255 ? -1.738 0.672 24.814 1.00 20.45 247 PRO A CA 1
ATOM 1955 C C . PRO A 1 255 ? -0.648 1.240 23.890 1.00 20.33 247 PRO A C 1
ATOM 1956 O O . PRO A 1 255 ? 0.056 2.179 24.269 1.00 20.88 247 PRO A O 1
ATOM 1960 N N . SER A 1 256 ? -0.515 0.674 22.689 1.00 20.31 248 SER A N 1
ATOM 1961 C CA . SER A 1 256 ? 0.439 1.193 21.695 1.00 20.81 248 SER A CA 1
ATOM 1962 C C . SER A 1 256 ? 0.036 2.562 21.141 1.00 20.88 248 SER A C 1
ATOM 1963 O O . SER A 1 256 ? 0.893 3.359 20.756 1.00 19.09 248 SER A O 1
ATOM 1966 N N . GLY A 1 257 ? -1.271 2.820 21.092 1.00 21.63 249 GLY A N 1
ATOM 1967 C CA . GLY A 1 257 ? -1.811 4.025 20.469 1.00 22.67 249 GLY A CA 1
ATOM 1968 C C . GLY A 1 257 ? -1.679 4.049 18.953 1.00 24.04 249 GLY A C 1
ATOM 1969 O O . GLY A 1 257 ? -1.940 5.069 18.326 1.00 23.62 249 GLY A O 1
ATOM 1970 N N . LYS A 1 258 ? -1.278 2.922 18.366 1.00 24.24 250 LYS A N 1
ATOM 1971 C CA . LYS A 1 258 ? -1.008 2.848 16.934 1.00 25.98 250 LYS A CA 1
ATOM 1972 C C . LYS A 1 258 ? -1.816 1.741 16.261 1.00 23.64 250 LYS A C 1
ATOM 1973 O O . LYS A 1 258 ? -1.715 0.570 16.633 1.00 23.23 250 LYS A O 1
ATOM 1979 N N . ALA A 1 259 ? -2.607 2.123 15.263 1.00 23.09 251 ALA A N 1
ATOM 1980 C CA . ALA A 1 259 ? -3.344 1.160 14.455 1.00 24.81 251 ALA A CA 1
ATOM 1981 C C . ALA A 1 259 ? -2.533 0.745 13.227 1.00 25.93 251 ALA A C 1
ATOM 1982 O O . ALA A 1 259 ? -1.647 1.477 12.780 1.00 26.81 251 ALA A O 1
ATOM 1984 N N . ILE A 1 260 ? -2.833 -0.438 12.699 1.00 25.39 252 ILE A N 1
ATOM 1985 C CA . ILE A 1 260 ? -2.273 -0.903 11.436 1.00 25.29 252 ILE A CA 1
ATOM 1986 C C . ILE A 1 260 ? -3.205 -0.403 10.337 1.00 27.02 252 ILE A C 1
ATOM 1987 O O . ILE A 1 260 ? -4.387 -0.757 10.314 1.00 25.17 252 ILE A O 1
ATOM 1992 N N . ILE A 1 261 ? -2.689 0.445 9.449 1.00 27.31 253 ILE A N 1
ATOM 1993 C CA . ILE A 1 261 ? -3.512 1.001 8.377 1.00 28.69 253 ILE A CA 1
ATOM 1994 C C . ILE A 1 261 ? -3.500 0.086 7.147 1.00 28.81 253 ILE A C 1
ATOM 1995 O O . ILE A 1 261 ? -2.440 -0.362 6.697 1.00 27.47 253 ILE A O 1
ATOM 2000 N N . GLU A 1 262 ? -4.692 -0.199 6.627 1.00 27.49 254 GLU A N 1
ATOM 2001 C CA . GLU A 1 262 ? -4.848 -0.996 5.412 1.00 25.79 254 GLU A CA 1
ATOM 2002 C C . GLU A 1 262 ? -5.662 -0.237 4.374 1.00 24.16 254 GLU A C 1
ATOM 2003 O O . GLU A 1 262 ? -6.386 0.700 4.710 1.00 22.32 254 GLU A O 1
ATOM 2009 N N . GLY A 1 263 ? -5.544 -0.644 3.114 1.00 22.21 255 GLY A N 1
ATOM 2010 C CA . GLY A 1 263 ? -6.301 -0.008 2.038 1.00 22.98 255 GLY A CA 1
ATOM 2011 C C . GLY A 1 263 ? -7.797 -0.212 2.210 1.00 20.56 255 GLY A C 1
ATOM 2012 O O . GLY A 1 263 ? -8.245 -1.277 2.657 1.00 20.45 255 GLY A O 1
ATOM 2013 N N . ASP A 1 264 ? -8.561 0.816 1.849 1.00 21.54 256 ASP A N 1
ATOM 2014 C CA . ASP A 1 264 ? -10.017 0.797 1.963 1.00 20.19 256 ASP A CA 1
ATOM 2015 C C . ASP A 1 264 ? -10.638 -0.199 0.977 1.00 18.99 256 ASP A C 1
ATOM 2016 O O . ASP A 1 264 ? -9.964 -0.669 0.048 1.00 15.81 256 ASP A O 1
ATOM 2021 N N . VAL A 1 265 ? -11.918 -0.517 1.190 1.00 17.33 257 VAL A N 1
ATOM 2022 C CA . VAL A 1 265 ? -12.660 -1.411 0.310 1.00 19.15 257 VAL A CA 1
ATOM 2023 C C . VAL A 1 265 ? -13.052 -0.650 -0.950 1.00 20.66 257 VAL A C 1
ATOM 2024 O O . VAL A 1 265 ? -14.102 0.008 -1.006 1.00 20.68 257 VAL A O 1
ATOM 2028 N N . PHE A 1 266 ? -12.188 -0.729 -1.956 1.00 21.21 258 PHE A N 1
ATOM 2029 C CA . PHE A 1 266 ? -12.498 -0.183 -3.266 1.00 21.05 258 PHE A CA 1
ATOM 2030 C C . PHE A 1 266 ? -13.003 -1.289 -4.164 1.00 20.33 258 PHE A C 1
ATOM 2031 O O . PHE A 1 266 ? -12.439 -2.391 -4.210 1.00 22.04 258 PHE A O 1
ATOM 2039 N N . LEU A 1 267 ? -14.075 -0.989 -4.875 1.00 18.26 259 LEU A N 1
ATOM 2040 C CA . LEU A 1 267 ? -14.691 -1.954 -5.766 1.00 17.45 259 LEU A CA 1
ATOM 2041 C C . LEU A 1 267 ? -14.735 -1.424 -7.204 1.00 16.68 259 LEU A C 1
ATOM 2042 O O . LEU A 1 267 ? -14.764 -0.216 -7.416 1.00 17.97 259 LEU A O 1
ATOM 2047 N N . PRO A 1 268 ? -14.759 -2.333 -8.200 1.00 16.70 260 PRO A N 1
ATOM 2048 C CA . PRO A 1 268 ? -15.076 -1.894 -9.554 1.00 17.18 260 PRO A CA 1
ATOM 2049 C C . PRO A 1 268 ? -16.524 -1.434 -9.592 1.00 18.29 260 PRO A C 1
ATOM 2050 O O . PRO A 1 268 ? -17.296 -1.758 -8.687 1.00 18.21 260 PRO A O 1
ATOM 2054 N N . THR A 1 269 ? -16.882 -0.666 -10.610 1.00 18.93 261 THR A N 1
ATOM 2055 C CA . THR A 1 269 ? -18.274 -0.289 -10.800 1.00 18.62 261 THR A CA 1
ATOM 2056 C C . THR A 1 269 ? -18.899 -1.119 -11.906 1.00 18.05 261 THR A C 1
ATOM 2057 O O . THR A 1 269 ? -18.196 -1.792 -12.665 1.00 17.21 261 THR A O 1
ATOM 2061 N N . GLY A 1 270 ? -20.226 -1.073 -11.984 1.00 16.89 262 GLY A N 1
ATOM 2062 C CA . GLY A 1 270 ? -20.955 -1.651 -13.103 1.00 18.18 262 GLY A CA 1
ATOM 2063 C C . GLY A 1 270 ? -22.123 -2.521 -12.711 1.00 17.70 262 GLY A C 1
ATOM 2064 O O . GLY A 1 270 ? -22.335 -2.811 -11.540 1.00 18.17 262 GLY A O 1
ATOM 2065 N N . THR A 1 271 ? -22.874 -2.937 -13.721 1.00 21.17 263 THR A N 1
ATOM 2066 C CA . THR A 1 271 ? -23.961 -3.880 -13.548 1.00 21.01 263 THR A CA 1
ATOM 2067 C C . THR A 1 271 ? -23.413 -5.305 -13.656 1.00 21.34 263 THR A C 1
ATOM 2068 O O . THR A 1 271 ? -22.303 -5.519 -14.150 1.00 22.33 263 THR A O 1
ATOM 2072 N N . ARG A 1 272 ? -24.179 -6.275 -13.165 1.00 21.04 264 ARG A N 1
ATOM 2073 C CA . ARG A 1 272 ? -23.811 -7.682 -13.275 1.00 22.57 264 ARG A CA 1
ATOM 2074 C C . ARG A 1 272 ? -24.951 -8.438 -13.948 1.00 23.71 264 ARG A C 1
ATOM 2075 O O . ARG A 1 272 ? -26.121 -8.185 -13.657 1.00 20.31 264 ARG A O 1
ATOM 2083 N N . SER A 1 273 ? -24.610 -9.343 -14.858 1.00 26.43 265 SER A N 1
ATOM 2084 C CA . SER A 1 273 ? -25.613 -10.215 -15.479 1.00 33.70 265 SER A CA 1
ATOM 2085 C C . SER A 1 273 ? -25.649 -11.593 -14.815 1.00 37.79 265 SER A C 1
ATOM 2086 O O . SER A 1 273 ? -26.209 -12.544 -15.374 1.00 41.60 265 SER A O 1
ATOM 2089 N N . VAL A 1 274 ? -25.077 -11.684 -13.598 1.00 20.00 266 VAL A N 1
ATOM 2090 C CA . VAL A 1 274 ? -24.814 -12.969 -12.961 1.00 20.00 266 VAL A CA 1
ATOM 2091 C C . VAL A 1 274 ? -25.306 -12.980 -11.518 1.00 20.00 266 VAL A C 1
ATOM 2092 O O . VAL A 1 274 ? -25.110 -14.000 -10.805 1.00 47.57 266 VAL A O 1
ATOM 2096 N N . ALA A 1 278 ? -30.916 -14.066 -14.845 1.00 65.64 270 ALA A N 1
ATOM 2097 C CA . ALA A 1 278 ? -31.553 -14.686 -16.012 1.00 64.55 270 ALA A CA 1
ATOM 2098 C C . ALA A 1 278 ? -32.062 -13.629 -16.997 1.00 63.97 270 ALA A C 1
ATOM 2099 O O . ALA A 1 278 ? -31.780 -13.706 -18.197 1.00 63.85 270 ALA A O 1
ATOM 2101 N N . GLY A 1 279 ? -32.809 -12.651 -16.480 1.00 62.23 271 GLY A N 1
ATOM 2102 C CA . GLY A 1 279 ? -33.337 -11.547 -17.283 1.00 60.46 271 GLY A CA 1
ATOM 2103 C C . GLY A 1 279 ? -32.251 -10.547 -17.653 1.00 59.24 271 GLY A C 1
ATOM 2104 O O . GLY A 1 279 ? -31.347 -10.289 -16.854 1.00 59.67 271 GLY A O 1
ATOM 2105 N N . THR A 1 280 ? -32.354 -9.977 -18.856 1.00 56.86 272 THR A N 1
ATOM 2106 C CA . THR A 1 280 ? -31.525 -8.828 -19.253 1.00 54.85 272 THR A CA 1
ATOM 2107 C C . THR A 1 280 ? -31.788 -7.661 -18.300 1.00 52.45 272 THR A C 1
ATOM 2108 O O . THR A 1 280 ? -32.819 -7.634 -17.622 1.00 52.42 272 THR A O 1
ATOM 2112 N N . ILE A 1 281 ? -30.864 -6.702 -18.254 1.00 49.99 273 ILE A N 1
ATOM 2113 C CA . ILE A 1 281 ? -30.955 -5.585 -17.306 1.00 47.11 273 ILE A CA 1
ATOM 2114 C C . ILE A 1 281 ? -32.138 -4.663 -17.614 1.00 44.94 273 ILE A C 1
ATOM 2115 O O . ILE A 1 281 ? -32.244 -4.101 -18.706 1.00 43.72 273 ILE A O 1
ATOM 2120 N N . ASP A 1 282 ? -33.026 -4.535 -16.631 1.00 42.60 274 ASP A N 1
ATOM 2121 C CA . ASP A 1 282 ? -34.217 -3.698 -16.729 1.00 40.13 274 ASP A CA 1
ATOM 2122 C C . ASP A 1 282 ? -33.870 -2.274 -16.287 1.00 38.06 274 ASP A C 1
ATOM 2123 O O . ASP A 1 282 ? -34.181 -1.867 -15.167 1.00 36.70 274 ASP A O 1
ATOM 2128 N N . HIS A 1 283 ? -33.224 -1.522 -17.175 1.00 35.58 275 HIS A N 1
ATOM 2129 C CA . HIS A 1 283 ? -32.769 -0.166 -16.849 1.00 35.38 275 HIS A CA 1
ATOM 2130 C C . HIS A 1 283 ? -33.893 0.801 -16.462 1.00 33.63 275 HIS A C 1
ATOM 2131 O O . HIS A 1 283 ? -33.670 1.722 -15.675 1.00 32.52 275 HIS A O 1
ATOM 2138 N N . GLU A 1 284 ? -35.091 0.583 -17.002 1.00 32.06 276 GLU A N 1
ATOM 2139 C CA . GLU A 1 284 ? -36.265 1.386 -16.632 1.00 31.95 276 GLU A CA 1
ATOM 2140 C C . GLU A 1 284 ? -36.653 1.195 -15.165 1.00 30.27 276 GLU A C 1
ATOM 2141 O O . GLU A 1 284 ? -36.897 2.171 -14.457 1.00 29.46 276 GLU A O 1
ATOM 2147 N N . ALA A 1 285 ? -36.703 -0.059 -14.712 1.00 31.88 277 ALA A N 1
ATOM 2148 C CA . ALA A 1 285 ? -36.991 -0.361 -13.304 1.00 32.12 277 ALA A CA 1
ATOM 2149 C C . ALA A 1 285 ? -35.846 0.090 -12.399 1.00 32.20 277 ALA A C 1
ATOM 2150 O O . ALA A 1 285 ? -36.078 0.544 -11.274 1.00 30.98 277 ALA A O 1
ATOM 2152 N N . LEU A 1 286 ? -34.620 -0.033 -12.907 1.00 31.39 278 LEU A N 1
ATOM 2153 C CA . LEU A 1 286 ? -33.424 0.393 -12.188 1.00 31.21 278 LEU A CA 1
ATOM 2154 C C . LEU A 1 286 ? -33.449 1.883 -11.869 1.00 30.23 278 LEU A C 1
ATOM 2155 O O . LEU A 1 286 ? -33.173 2.277 -10.737 1.00 30.97 278 LEU A O 1
ATOM 2160 N N . LYS A 1 287 ? -33.783 2.700 -12.867 1.00 30.48 279 LYS A N 1
ATOM 2161 C CA . LYS A 1 287 ? -33.897 4.150 -12.686 1.00 30.63 279 LYS A CA 1
ATOM 2162 C C . LYS A 1 287 ? -34.864 4.483 -11.545 1.00 29.96 279 LYS A C 1
ATOM 2163 O O . LYS A 1 287 ? -34.547 5.297 -10.673 1.00 30.43 279 LYS A O 1
ATOM 2169 N N . LEU A 1 288 ? -36.028 3.834 -11.551 1.00 28.16 280 LEU A N 1
ATOM 2170 C CA . LEU A 1 288 ? -37.068 4.079 -10.542 1.00 29.22 280 LEU A CA 1
ATOM 2171 C C . LEU A 1 288 ? -36.615 3.683 -9.140 1.00 28.80 280 LEU A C 1
ATOM 2172 O O . LEU A 1 288 ? -36.927 4.362 -8.159 1.00 27.83 280 LEU A O 1
ATOM 2177 N N . ARG A 1 289 ? -35.882 2.578 -9.063 1.00 28.04 281 ARG A N 1
ATOM 2178 C CA . ARG A 1 289 ? -35.294 2.109 -7.816 1.00 29.68 281 ARG A CA 1
ATOM 2179 C C . ARG A 1 289 ? -34.284 3.125 -7.275 1.00 29.85 281 ARG A C 1
ATOM 2180 O O . ARG A 1 289 ? -34.295 3.446 -6.081 1.00 29.65 281 ARG A O 1
ATOM 2188 N N . VAL A 1 290 ? -33.425 3.624 -8.164 1.00 30.87 282 VAL A N 1
ATOM 2189 C CA . VAL A 1 290 ? -32.427 4.647 -7.827 1.00 30.65 282 VAL A CA 1
ATOM 2190 C C . VAL A 1 290 ? -33.110 5.977 -7.463 1.00 31.69 282 VAL A C 1
ATOM 2191 O O . VAL A 1 290 ? -32.683 6.664 -6.524 1.00 32.13 282 VAL A O 1
ATOM 2195 N N . ASP A 1 291 ? -34.167 6.325 -8.203 1.00 31.70 283 ASP A N 1
ATOM 2196 C CA . ASP A 1 291 ? -34.978 7.518 -7.919 1.00 33.23 283 ASP A CA 1
ATOM 2197 C C . ASP A 1 291 ? -35.499 7.521 -6.486 1.00 33.06 283 ASP A C 1
ATOM 2198 O O . ASP A 1 291 ? -35.415 8.537 -5.789 1.00 33.24 283 ASP A O 1
ATOM 2203 N N . GLN A 1 292 ? -36.021 6.376 -6.050 1.00 33.27 284 GLN A N 1
ATOM 2204 C CA . GLN A 1 292 ? -36.590 6.239 -4.712 1.00 35.96 284 GLN A CA 1
ATOM 2205 C C . GLN A 1 292 ? -35.529 6.284 -3.606 1.00 34.76 284 GLN A C 1
ATOM 2206 O O . GLN A 1 292 ? -35.808 6.748 -2.503 1.00 33.47 284 GLN A O 1
ATOM 2212 N N . ILE A 1 293 ? -34.322 5.798 -3.903 1.00 34.42 285 ILE A N 1
ATOM 2213 C CA . ILE A 1 293 ? -33.212 5.824 -2.934 1.00 34.43 285 ILE A CA 1
ATOM 2214 C C . ILE A 1 293 ? -32.649 7.237 -2.764 1.00 35.33 285 ILE A C 1
ATOM 2215 O O . ILE A 1 293 ? -32.625 8.027 -3.712 1.00 36.97 285 ILE A O 1
#